Protein AF-A0A437AF83-F1 (afdb_monomer_lite)

pLDDT: mean 81.53, std 14.67, range [35.47, 97.88]

Sequence (357 aa):
MVLFGLLGQYSLSHLSQNVNRTPKPRREDPEIYDPLQENPGLIGINRIWLTWFALQIVGWGSVAFHGSLQWWSQAFDEVPMVWTAILHLSTGLVGRYDPFPLAGSSKNTESISKSMGWVANYLVPSLRRTGRGEAYTPIISTTFLVHAVTCSLLVTLFRGPSQFLVFHILFGSVELAGFFLTYTISQEASDPSHPRGIGYIKDCHSEAVYKSLLQRHQTSVKKLHKRGLWFYITAIAIWSTDLNFCSYISQIPFPYPSFTPHGLEWAYATFNPQGHAWWHLLVSIGFYHLGVLVTYDRMLAGYRTFWEGVERKEPGCLELLGEERVMGRAVGQKGDVPVVEWVYGWVPVVAMWRPHR

Radius of gyration: 23.52 Å; chains: 1; bounding box: 60×54×72 Å

Secondary structure (DSSP, 8-state):
-HHHHHHHHHHHHHTT-BTT--SS-SSPPPPEE-HHHHSTTTTTHHHHHHHHHHHHHHHHHHHHHHHH--HHHHHHHHHHHHHHHHHHHHHHHHHHH-S----S-HHHHHHHHHHS-HHHHHHS------TTS--HHHHHHHHHHHHHHHHHHHHHH--HHHHHHHHHHHHHHHHHHHHHHHHHHHHHHH-SSS-TTGGGGGGGS-HHHHHHHHHHHHHHHHHHHHHHHHHHHHHHHHHHHHHHHHHHHTTSEEEEEEEETTEEEEEEEE----HHHHHHHHHHHHHHHHHHHHHHHHHHHHHHHHHHHHHTT-HHHHHHHHSS--SSPEEP-TT-EEEEEEETTTEEEEEEE----

Organism: Arthrobotrys flagrans (NCBI:txid97331)

InterPro domains:
  IPR008901 Alkaline ceramidase [PF05875] (47-300)
  IPR008901 Alkaline ceramidase [PTHR46187] (140-301)

Structure (mmCIF, N/CA/C/O backbone):
data_AF-A0A437AF83-F1
#
_entry.id   AF-A0A437AF83-F1
#
loop_
_atom_site.group_PDB
_atom_site.id
_atom_site.type_symbol
_atom_site.label_atom_id
_atom_site.label_alt_id
_atom_site.label_comp_id
_atom_site.label_asym_id
_atom_site.label_entity_id
_atom_site.label_seq_id
_atom_site.pdbx_PDB_ins_code
_atom_site.Cartn_x
_atom_site.Cartn_y
_atom_site.Cartn_z
_atom_site.occupancy
_atom_site.B_iso_or_equiv
_atom_site.auth_seq_id
_atom_site.auth_comp_id
_atom_site.auth_asym_id
_atom_site.auth_atom_id
_atom_site.pdbx_PDB_model_num
ATOM 1 N N . MET A 1 1 ? 1.439 -5.449 -12.298 1.00 88.31 1 MET A N 1
ATOM 2 C CA . MET A 1 1 ? 1.088 -4.273 -11.467 1.00 88.31 1 MET A CA 1
ATOM 3 C C . MET A 1 1 ? -0.412 -3.979 -11.469 1.00 88.31 1 MET A C 1
ATOM 5 O O . MET A 1 1 ? -0.995 -4.017 -10.396 1.00 88.31 1 MET A O 1
ATOM 9 N N . VAL A 1 2 ? -1.064 -3.789 -12.632 1.00 92.12 2 VAL A N 1
ATOM 10 C CA . VAL A 1 2 ? -2.521 -3.507 -12.726 1.00 92.12 2 VAL A CA 1
ATOM 11 C C . VAL A 1 2 ? -3.367 -4.483 -11.902 1.00 92.12 2 VAL A C 1
ATOM 13 O O . VAL A 1 2 ? -4.150 -4.057 -11.059 1.00 92.12 2 VAL A O 1
ATOM 16 N N . LEU A 1 3 ? -3.138 -5.792 -12.061 1.00 92.50 3 LEU A N 1
ATOM 17 C CA . LEU A 1 3 ? -3.838 -6.818 -11.283 1.00 92.50 3 LEU A CA 1
ATOM 18 C C . LEU A 1 3 ? -3.650 -6.650 -9.764 1.00 92.50 3 LEU A C 1
ATOM 20 O O . LEU A 1 3 ? -4.605 -6.824 -9.021 1.00 92.50 3 LEU A O 1
ATOM 24 N N . PHE A 1 4 ? -2.458 -6.274 -9.292 1.00 91.25 4 PHE A N 1
ATOM 25 C CA . PHE A 1 4 ? -2.212 -6.029 -7.865 1.00 91.25 4 PHE A CA 1
ATOM 26 C C . PHE A 1 4 ? -2.911 -4.764 -7.362 1.00 91.25 4 PHE A C 1
ATOM 28 O O . PHE A 1 4 ? -3.400 -4.756 -6.236 1.00 91.25 4 PHE A O 1
ATOM 35 N N . GLY A 1 5 ? -3.019 -3.726 -8.196 1.00 89.31 5 GLY A N 1
ATOM 36 C CA . GLY A 1 5 ? -3.834 -2.550 -7.888 1.00 89.31 5 GLY A CA 1
ATOM 37 C C . GLY A 1 5 ? -5.319 -2.901 -7.761 1.00 89.31 5 GLY A C 1
ATOM 38 O O . GLY A 1 5 ? -5.954 -2.539 -6.774 1.00 89.31 5 GLY A O 1
ATOM 39 N N . LEU A 1 6 ? -5.852 -3.700 -8.690 1.00 92.44 6 LEU A N 1
ATOM 40 C CA . LEU A 1 6 ? -7.226 -4.210 -8.615 1.00 92.44 6 LEU A CA 1
ATOM 41 C C . LEU A 1 6 ? -7.441 -5.111 -7.393 1.00 92.44 6 LEU A C 1
ATOM 43 O O . LEU A 1 6 ? -8.443 -4.968 -6.701 1.00 92.44 6 LEU A O 1
ATOM 47 N N . LEU A 1 7 ? -6.491 -5.996 -7.076 1.00 90.81 7 LEU A N 1
ATOM 48 C CA . LEU A 1 7 ? -6.529 -6.824 -5.865 1.00 90.81 7 LEU A CA 1
ATOM 49 C C . LEU A 1 7 ? -6.489 -5.980 -4.586 1.00 90.81 7 LEU A C 1
ATOM 51 O O . LEU A 1 7 ? -7.115 -6.345 -3.593 1.00 90.81 7 LEU A O 1
ATOM 55 N N . GLY A 1 8 ? -5.764 -4.861 -4.592 1.00 87.69 8 GLY A N 1
ATOM 56 C CA . GLY A 1 8 ? -5.736 -3.902 -3.490 1.00 87.69 8 GLY A CA 1
ATOM 57 C C . GLY A 1 8 ? -7.065 -3.167 -3.312 1.00 87.69 8 GLY A C 1
ATOM 58 O O . GLY A 1 8 ? -7.551 -3.019 -2.198 1.00 87.69 8 GLY A O 1
ATOM 59 N N . GLN A 1 9 ? -7.718 -2.777 -4.406 1.00 89.75 9 GLN A N 1
ATOM 60 C CA . GLN A 1 9 ? -9.069 -2.207 -4.351 1.00 89.75 9 GLN A CA 1
ATOM 61 C C . GLN A 1 9 ? -10.111 -3.252 -3.931 1.00 89.75 9 GLN A C 1
ATOM 63 O O . GLN A 1 9 ? -10.988 -2.970 -3.118 1.00 89.75 9 GLN A O 1
ATOM 68 N N . TYR A 1 10 ? -9.986 -4.482 -4.423 1.00 87.81 10 TYR A N 1
ATOM 69 C CA . TYR A 1 10 ? -10.816 -5.605 -4.004 1.00 87.81 10 TYR A CA 1
ATOM 70 C C . TYR A 1 10 ? -10.650 -5.909 -2.510 1.00 87.81 10 TYR A C 1
ATOM 72 O O . TYR A 1 10 ? -11.646 -6.148 -1.828 1.00 87.81 10 TYR A O 1
ATOM 80 N N . SER A 1 11 ? -9.431 -5.843 -1.963 1.00 84.31 11 SER A N 1
ATOM 81 C CA . SER A 1 11 ? -9.207 -6.077 -0.531 1.00 84.31 11 SER A CA 1
ATOM 82 C C . SER A 1 11 ? -9.897 -5.029 0.350 1.00 84.31 11 SER A C 1
ATOM 84 O O . SER A 1 11 ? -10.349 -5.373 1.439 1.00 84.31 11 SER A O 1
ATOM 86 N N . LEU A 1 12 ? -10.088 -3.795 -0.138 1.00 83.25 12 LEU A N 1
ATOM 87 C CA . LEU A 1 12 ? -10.908 -2.790 0.550 1.00 83.25 12 LEU A CA 1
ATOM 88 C C . LEU A 1 12 ? -12.385 -3.194 0.618 1.00 83.25 12 LEU A C 1
ATOM 90 O O . LEU A 1 12 ? -13.021 -2.984 1.644 1.00 83.25 12 LEU A O 1
ATOM 94 N N . SER A 1 13 ? -12.931 -3.832 -0.423 1.00 80.69 13 SER A N 1
ATOM 95 C CA . SER A 1 13 ? -14.307 -4.357 -0.372 1.00 80.69 13 SER A CA 1
ATOM 96 C C . SER A 1 13 ? -14.467 -5.503 0.642 1.00 80.69 13 SER A C 1
ATOM 98 O O . SER A 1 13 ? -15.540 -5.675 1.224 1.00 80.69 13 SER A O 1
ATOM 100 N N . HIS A 1 14 ? -13.384 -6.250 0.907 1.00 81.75 14 HIS A N 1
ATOM 101 C CA . HIS A 1 14 ? -13.344 -7.319 1.913 1.00 81.75 14 HIS A CA 1
ATOM 102 C C . HIS A 1 14 ? -13.365 -6.815 3.357 1.00 81.75 14 HIS A C 1
ATOM 104 O O . HIS A 1 14 ? -13.720 -7.592 4.242 1.00 81.75 14 HIS A O 1
ATOM 110 N N . LEU A 1 15 ? -13.084 -5.530 3.604 1.00 76.88 15 LEU A N 1
ATOM 111 C CA . LEU A 1 15 ? -13.147 -4.945 4.949 1.00 76.88 15 LEU A CA 1
ATOM 112 C C . LEU A 1 15 ? -14.523 -5.131 5.601 1.00 76.88 15 LEU A C 1
ATOM 114 O O . LEU A 1 15 ? -14.616 -5.303 6.811 1.00 76.88 15 LEU A O 1
ATOM 118 N N . SER A 1 16 ? -15.598 -5.143 4.815 1.00 71.25 16 SER A N 1
ATOM 119 C CA . SER A 1 16 ? -16.958 -5.338 5.331 1.00 71.25 16 SER A CA 1
ATOM 120 C C . SER A 1 16 ? -17.253 -6.778 5.773 1.00 71.25 16 SER A C 1
ATOM 122 O O . SER A 1 16 ? -18.135 -7.015 6.609 1.00 71.25 16 SER A O 1
ATOM 124 N N . GLN A 1 17 ? -16.502 -7.754 5.256 1.00 79.69 17 GLN A N 1
ATOM 125 C CA . GLN A 1 17 ? -16.801 -9.167 5.440 1.00 79.69 17 GLN A CA 1
ATOM 126 C C . GLN A 1 17 ? -16.428 -9.645 6.843 1.00 79.69 17 GLN A C 1
ATOM 128 O O . GLN A 1 17 ? -15.321 -9.412 7.332 1.00 79.69 17 GLN A O 1
ATOM 133 N N . ASN A 1 18 ? -17.363 -10.359 7.479 1.00 79.88 18 ASN A N 1
ATOM 134 C CA . ASN A 1 18 ? -17.098 -11.055 8.730 1.00 79.88 18 ASN A CA 1
ATOM 135 C C . ASN A 1 18 ? -16.404 -12.394 8.453 1.00 79.88 18 ASN A C 1
ATOM 137 O O . ASN A 1 18 ? -16.970 -13.260 7.788 1.00 79.88 18 ASN A O 1
ATOM 141 N N . VAL A 1 19 ? -15.220 -12.587 9.027 1.00 82.94 19 VAL A N 1
ATOM 142 C CA . VAL A 1 19 ? -14.444 -13.833 8.944 1.00 82.94 19 VAL A CA 1
ATOM 143 C C . VAL A 1 19 ? -15.200 -15.035 9.499 1.00 82.94 19 VAL A C 1
ATOM 145 O O . VAL A 1 19 ? -15.085 -16.137 8.972 1.00 82.94 19 VAL A O 1
ATOM 148 N N . ASN A 1 20 ? -15.996 -14.833 10.548 1.00 81.69 20 ASN A N 1
ATOM 149 C CA . ASN A 1 20 ? -16.759 -15.915 11.164 1.00 81.69 20 ASN A CA 1
ATOM 150 C C . ASN A 1 20 ? -18.121 -16.127 10.484 1.00 81.69 20 ASN A C 1
ATOM 152 O O . ASN A 1 20 ? -18.973 -16.822 11.027 1.00 81.69 20 ASN A O 1
ATOM 156 N N . ARG A 1 21 ? -18.387 -15.525 9.317 1.00 70.94 21 ARG A N 1
ATOM 157 C CA . ARG A 1 21 ? -19.667 -15.715 8.625 1.00 70.94 21 ARG A CA 1
ATOM 158 C C . ARG A 1 21 ? -19.830 -17.179 8.215 1.00 70.94 21 ARG A C 1
ATOM 160 O O . ARG A 1 21 ? -18.956 -17.759 7.573 1.00 70.94 21 ARG A O 1
ATOM 167 N N . THR A 1 22 ? -20.970 -17.782 8.552 1.00 61.34 22 THR A N 1
ATOM 168 C CA . THR A 1 22 ? -21.276 -19.139 8.078 1.00 61.34 22 THR A CA 1
ATOM 169 C C . THR A 1 22 ? -21.718 -19.095 6.605 1.00 61.34 22 THR A C 1
ATOM 171 O O . THR A 1 22 ? -22.495 -18.215 6.239 1.00 61.34 22 THR A O 1
ATOM 174 N N . PRO A 1 23 ? -21.280 -20.032 5.736 1.00 59.88 23 PRO A N 1
ATOM 175 C CA . PRO A 1 23 ? -21.637 -20.026 4.307 1.00 59.88 23 PRO A CA 1
ATOM 176 C C . PRO A 1 23 ? -23.139 -20.197 4.024 1.00 59.88 23 PRO A C 1
ATOM 178 O O . PRO A 1 23 ? -23.618 -19.831 2.955 1.00 59.88 23 PRO A O 1
ATOM 181 N N . LYS A 1 24 ? -23.878 -20.787 4.972 1.00 59.16 24 LYS A N 1
ATOM 182 C CA . LYS A 1 24 ? -25.337 -20.953 4.952 1.00 59.16 24 LYS A CA 1
ATOM 183 C C . LYS A 1 24 ? -25.876 -20.670 6.352 1.00 59.16 24 LYS A C 1
ATOM 185 O O . LYS A 1 24 ? -26.082 -21.615 7.121 1.00 59.16 24 LYS A O 1
ATOM 190 N N . PRO A 1 25 ? -26.037 -19.398 6.730 1.00 58.38 25 PRO A N 1
ATOM 191 C CA . PRO A 1 25 ? -26.524 -19.087 8.056 1.00 58.38 25 PRO A CA 1
ATOM 192 C C . PRO A 1 25 ? -28.003 -19.504 8.142 1.00 58.38 25 PRO A C 1
ATOM 194 O O . PRO A 1 25 ? -28.760 -19.366 7.182 1.00 58.38 25 PRO A O 1
ATOM 197 N N . ARG A 1 26 ? -28.431 -20.066 9.283 1.00 59.94 26 ARG A N 1
ATOM 198 C CA . ARG A 1 26 ? -29.844 -20.455 9.509 1.00 59.94 26 ARG A CA 1
ATOM 199 C C . ARG A 1 26 ? -30.799 -19.249 9.495 1.00 59.94 26 ARG A C 1
ATOM 201 O O . ARG A 1 26 ? -32.003 -19.436 9.362 1.00 59.94 26 ARG A O 1
ATOM 208 N N . ARG A 1 27 ? -30.261 -18.038 9.650 1.00 62.62 27 ARG A N 1
ATOM 209 C CA . ARG A 1 27 ? -30.934 -16.736 9.608 1.00 62.62 27 ARG A CA 1
ATOM 210 C C . ARG A 1 27 ? -29.946 -15.740 9.002 1.00 62.62 27 ARG A C 1
ATOM 212 O O . ARG A 1 27 ? -28.762 -15.879 9.277 1.00 62.62 27 ARG A O 1
ATOM 219 N N . GLU A 1 28 ? -30.383 -14.785 8.184 1.00 62.53 28 GLU A N 1
ATOM 220 C CA . GLU A 1 28 ? -29.470 -13.745 7.685 1.00 62.53 28 GLU A CA 1
ATOM 221 C C . GLU A 1 28 ? -28.790 -13.041 8.867 1.00 62.53 28 GLU A C 1
ATOM 223 O O . GLU A 1 28 ? -29.467 -12.640 9.819 1.00 62.53 28 GLU A O 1
ATOM 228 N N . ASP A 1 29 ? -27.455 -12.954 8.831 1.00 62.00 29 ASP A N 1
ATOM 229 C CA . ASP A 1 29 ? -26.711 -12.176 9.819 1.00 62.00 29 ASP A CA 1
ATOM 230 C C . ASP A 1 29 ? -27.235 -10.735 9.758 1.00 62.00 29 ASP A C 1
ATOM 232 O O . ASP A 1 29 ? -27.335 -10.186 8.654 1.00 62.00 29 ASP A O 1
ATOM 236 N N . PRO A 1 30 ? -27.590 -10.121 10.900 1.00 66.56 30 PRO A N 1
ATOM 237 C CA . PRO A 1 30 ? -28.081 -8.754 10.899 1.00 66.56 30 PRO A CA 1
ATOM 238 C C . PRO A 1 30 ? -27.025 -7.856 10.263 1.00 66.56 30 PRO A C 1
ATOM 240 O O . PRO A 1 30 ? -25.841 -7.959 10.591 1.00 66.56 30 PRO A O 1
ATOM 243 N N . GLU A 1 31 ? -27.449 -6.984 9.353 1.00 76.00 31 GLU A N 1
ATOM 244 C CA . GLU A 1 31 ? -26.550 -6.009 8.752 1.00 76.00 31 GLU A CA 1
ATOM 245 C C . GLU A 1 31 ? -25.939 -5.152 9.870 1.00 76.00 31 GLU A C 1
ATOM 247 O O . GLU A 1 31 ? -26.655 -4.657 10.748 1.00 76.00 31 GLU A O 1
ATOM 252 N N . ILE A 1 32 ? -24.608 -5.053 9.894 1.00 80.25 32 ILE A N 1
ATOM 253 C CA . ILE A 1 32 ? -23.883 -4.364 10.962 1.00 80.25 32 ILE A CA 1
ATOM 254 C C . ILE A 1 32 ? -23.532 -2.963 10.485 1.00 80.25 32 ILE A C 1
ATOM 256 O O . ILE A 1 32 ? -22.811 -2.814 9.502 1.00 80.25 32 ILE A O 1
ATOM 260 N N . TYR A 1 33 ? -24.002 -1.953 11.213 1.00 83.81 33 TYR A N 1
ATOM 261 C CA . TYR A 1 33 ? -23.543 -0.583 11.033 1.00 83.81 33 TYR A CA 1
ATOM 262 C C . TYR A 1 33 ? -22.156 -0.439 11.660 1.00 83.81 33 TYR A C 1
ATOM 264 O O . TYR A 1 33 ? -22.002 -0.550 12.880 1.00 83.81 33 TYR A O 1
ATOM 272 N N . ASP A 1 34 ? -21.149 -0.209 10.823 1.00 84.88 34 ASP A N 1
ATOM 273 C CA . ASP A 1 34 ? -19.777 0.046 11.244 1.00 84.88 34 ASP A CA 1
ATOM 274 C C . ASP A 1 34 ? -19.433 1.523 10.984 1.00 84.88 34 ASP A C 1
ATOM 276 O O . ASP A 1 34 ? -19.200 1.895 9.829 1.00 84.88 34 ASP A O 1
ATOM 280 N N . PRO A 1 35 ? -19.383 2.374 12.032 1.00 78.94 35 PRO A N 1
ATOM 281 C CA . PRO A 1 35 ? -19.214 3.819 11.873 1.00 78.94 35 PRO A CA 1
ATOM 282 C C . PRO A 1 35 ? -17.980 4.212 11.055 1.00 78.94 35 PRO A C 1
ATOM 284 O O . PRO A 1 35 ? -17.988 5.242 10.383 1.00 78.94 35 PRO A O 1
ATOM 287 N N . LEU A 1 36 ? -16.914 3.405 11.101 1.00 80.38 36 LEU A N 1
ATOM 288 C CA . LEU A 1 36 ? -15.663 3.693 10.400 1.00 80.38 36 LEU A CA 1
ATOM 289 C C . LEU A 1 36 ? -15.708 3.299 8.928 1.00 80.38 36 LEU A C 1
ATOM 291 O O . LEU A 1 36 ? -15.065 3.951 8.106 1.00 80.38 36 LEU A O 1
ATOM 295 N N . GLN A 1 37 ? -16.460 2.252 8.591 1.00 80.75 37 GLN A N 1
ATOM 296 C CA . GLN A 1 37 ? -16.641 1.827 7.203 1.00 80.75 37 GLN A CA 1
ATOM 297 C C . GLN A 1 37 ? -17.625 2.732 6.462 1.00 80.75 37 GLN A C 1
ATOM 299 O O . GLN A 1 37 ? -17.416 3.011 5.285 1.00 80.75 37 GLN A O 1
ATOM 304 N N . GLU A 1 38 ? -18.637 3.237 7.167 1.00 79.81 38 GLU A N 1
ATOM 305 C CA . GLU A 1 38 ? -19.624 4.192 6.642 1.00 79.81 38 GLU A CA 1
ATOM 306 C C . GLU A 1 38 ? -19.027 5.600 6.485 1.00 79.81 38 GLU A C 1
ATOM 308 O O . GLU A 1 38 ? -19.461 6.391 5.651 1.00 79.81 38 GLU A O 1
ATOM 313 N N . ASN A 1 39 ? -17.946 5.889 7.221 1.00 76.00 39 ASN A N 1
ATOM 314 C CA . ASN A 1 39 ? -17.188 7.135 7.129 1.00 76.00 39 ASN A CA 1
ATOM 315 C C . ASN A 1 39 ? -15.731 6.878 6.692 1.00 76.00 39 ASN A C 1
ATOM 317 O O . ASN A 1 39 ? -14.786 7.172 7.439 1.00 76.00 39 ASN A O 1
ATOM 321 N N . PRO A 1 40 ? -15.504 6.390 5.453 1.00 72.50 40 PRO A N 1
ATOM 322 C CA . PRO A 1 40 ? -14.192 5.933 4.979 1.00 72.50 40 PRO A CA 1
ATOM 323 C C . PRO A 1 40 ? -13.111 7.029 4.995 1.00 72.50 40 PRO A C 1
ATOM 325 O O . PRO A 1 40 ? -11.910 6.741 5.065 1.00 72.50 40 PRO A O 1
ATOM 328 N N . GLY A 1 41 ? -13.519 8.302 4.977 1.00 70.25 41 GLY A N 1
ATOM 329 C CA . GLY A 1 41 ? -12.622 9.449 5.115 1.00 70.25 41 GLY A CA 1
ATOM 330 C C . GLY A 1 41 ? -11.876 9.499 6.456 1.00 70.25 41 GLY A C 1
ATOM 331 O O . GLY A 1 41 ? -10.708 9.887 6.473 1.00 70.25 41 GLY A O 1
ATOM 332 N N . LEU A 1 42 ? -12.490 9.044 7.558 1.00 71.44 42 LEU A N 1
ATOM 333 C CA . LEU A 1 42 ? -11.907 9.110 8.911 1.00 71.44 42 LEU A CA 1
ATOM 334 C C . LEU A 1 42 ? -10.686 8.199 9.056 1.00 71.44 42 LEU A C 1
ATOM 336 O O . LEU A 1 42 ? -9.645 8.576 9.599 1.00 71.44 42 LEU A O 1
ATOM 340 N N . ILE A 1 43 ? -10.780 7.003 8.488 1.00 73.56 43 ILE A N 1
ATOM 341 C CA . ILE A 1 43 ? -9.696 6.020 8.473 1.00 73.56 43 ILE A CA 1
ATOM 342 C C . ILE A 1 43 ? -8.771 6.183 7.262 1.00 73.56 43 ILE A C 1
ATOM 344 O O . ILE A 1 43 ? -7.766 5.485 7.163 1.00 73.56 43 ILE A O 1
ATOM 348 N N . GLY A 1 44 ? -9.020 7.169 6.395 1.00 75.62 44 GLY A N 1
ATOM 349 C CA . GLY A 1 44 ? -8.152 7.484 5.262 1.00 75.62 44 GLY A CA 1
ATOM 350 C C . GLY A 1 44 ? -8.229 6.468 4.121 1.00 75.62 44 GLY A C 1
ATOM 351 O O . GLY A 1 44 ? -7.275 6.369 3.349 1.00 75.62 44 GLY A O 1
ATOM 352 N N . ILE A 1 45 ? -9.350 5.745 3.983 1.00 79.06 45 ILE A N 1
ATOM 353 C CA . ILE A 1 45 ? -9.573 4.771 2.899 1.00 79.06 45 ILE A CA 1
ATOM 354 C C . ILE A 1 45 ? -9.366 5.411 1.525 1.00 79.06 45 ILE A C 1
ATOM 356 O O . ILE A 1 45 ? -8.817 4.766 0.640 1.00 79.06 45 ILE A O 1
ATOM 360 N N . ASN A 1 46 ? -9.707 6.691 1.356 1.00 80.81 46 ASN A N 1
ATOM 361 C CA . ASN A 1 46 ? -9.501 7.412 0.096 1.00 80.81 46 ASN A CA 1
ATOM 362 C C . ASN A 1 46 ? -8.030 7.417 -0.348 1.00 80.81 46 ASN A C 1
ATOM 364 O O . ASN A 1 46 ? -7.746 7.223 -1.528 1.00 80.81 46 ASN A O 1
ATOM 368 N N . ARG A 1 47 ? -7.085 7.590 0.589 1.00 82.19 47 ARG A N 1
ATOM 369 C CA . ARG A 1 47 ? -5.648 7.547 0.274 1.00 82.19 47 ARG A CA 1
ATOM 370 C C . ARG A 1 47 ? -5.203 6.134 -0.074 1.00 82.19 47 ARG A C 1
ATOM 372 O O . ARG A 1 47 ? -4.482 5.962 -1.046 1.00 82.19 47 ARG A O 1
ATOM 379 N N . ILE A 1 48 ? -5.694 5.133 0.661 1.00 86.75 48 ILE A N 1
ATOM 380 C CA . ILE A 1 48 ? -5.409 3.718 0.387 1.00 86.75 48 ILE A CA 1
ATOM 381 C C . ILE A 1 48 ? -5.913 3.339 -1.010 1.00 86.75 48 ILE A C 1
ATOM 383 O O . ILE A 1 48 ? -5.182 2.751 -1.803 1.00 86.75 48 ILE A O 1
ATOM 387 N N . TRP A 1 49 ? -7.142 3.729 -1.346 1.00 88.56 49 TRP A N 1
ATOM 388 C CA . TRP A 1 49 ? -7.720 3.514 -2.667 1.00 88.56 49 TRP A CA 1
ATOM 389 C C . TRP A 1 49 ? -6.899 4.205 -3.760 1.00 88.56 49 TRP A C 1
ATOM 391 O O . TRP A 1 49 ? -6.599 3.585 -4.782 1.00 88.56 49 TRP A O 1
ATOM 401 N N . LEU A 1 50 ? -6.478 5.453 -3.526 1.00 87.00 50 LEU A N 1
ATOM 402 C CA . LEU A 1 50 ? -5.650 6.209 -4.464 1.00 87.00 50 LEU A CA 1
ATOM 403 C C . LEU A 1 50 ? -4.268 5.573 -4.654 1.00 87.00 50 LEU A C 1
ATOM 405 O O . LEU A 1 50 ? -3.786 5.533 -5.780 1.00 87.00 50 LEU A O 1
ATOM 409 N N . THR A 1 51 ? -3.654 5.018 -3.604 1.00 89.56 51 THR A N 1
ATOM 410 C CA . THR A 1 51 ? -2.412 4.235 -3.709 1.00 89.56 51 THR A CA 1
ATOM 411 C C . THR A 1 51 ? -2.584 3.056 -4.667 1.00 89.56 51 THR A C 1
ATOM 413 O O . THR A 1 51 ? -1.760 2.853 -5.558 1.00 89.56 51 THR A O 1
ATOM 416 N N . TRP A 1 52 ? -3.671 2.292 -4.531 1.00 91.75 52 TRP A N 1
ATOM 417 C CA . TRP A 1 52 ? -3.936 1.148 -5.407 1.00 91.75 52 TRP A CA 1
ATOM 418 C C . TRP A 1 52 ? -4.301 1.550 -6.834 1.00 91.75 52 TRP A C 1
ATOM 420 O O . TRP A 1 52 ? -3.960 0.839 -7.778 1.00 91.75 52 TRP A O 1
ATOM 430 N N . PHE A 1 53 ? -4.977 2.685 -7.006 1.00 90.81 53 PHE A N 1
ATOM 431 C CA . PHE A 1 53 ? -5.247 3.256 -8.320 1.00 90.81 53 PHE A CA 1
ATOM 432 C C . PHE A 1 53 ? -3.957 3.730 -9.001 1.00 90.81 53 PHE A C 1
ATOM 434 O O . PHE A 1 53 ? -3.706 3.378 -10.151 1.00 90.81 53 PHE A O 1
ATOM 441 N N . ALA A 1 54 ? -3.090 4.441 -8.280 1.00 90.00 54 ALA A N 1
ATOM 442 C CA . ALA A 1 54 ? -1.804 4.904 -8.791 1.00 90.00 54 ALA A CA 1
ATOM 443 C C . ALA A 1 54 ? -0.909 3.732 -9.237 1.00 90.00 54 ALA A C 1
ATOM 445 O O . ALA A 1 54 ? -0.319 3.799 -10.313 1.00 90.00 54 ALA A O 1
ATOM 446 N N . LEU A 1 55 ? -0.917 2.603 -8.514 1.00 92.12 55 LEU A N 1
ATOM 447 C CA . LEU A 1 55 ? -0.215 1.379 -8.929 1.00 92.12 55 LEU A CA 1
ATOM 448 C C . LEU A 1 55 ? -0.709 0.818 -10.279 1.00 92.12 55 LEU A C 1
ATOM 450 O O . LEU A 1 55 ? 0.056 0.192 -11.016 1.00 92.12 55 LEU A O 1
ATOM 454 N N . GLN A 1 56 ? -1.982 1.025 -10.627 1.00 93.31 56 GLN A N 1
ATOM 455 C CA . GLN A 1 56 ? -2.504 0.642 -11.944 1.00 93.31 56 GLN A CA 1
ATOM 456 C C . GLN A 1 56 ? -1.967 1.562 -13.036 1.00 93.31 56 GLN A C 1
ATOM 458 O O . GLN A 1 56 ? -1.618 1.069 -14.106 1.00 93.31 56 GLN A O 1
ATOM 463 N N . ILE A 1 57 ? -1.854 2.864 -12.755 1.00 92.56 57 ILE A N 1
ATOM 464 C CA . ILE A 1 57 ? -1.243 3.831 -13.675 1.00 92.56 57 ILE A CA 1
ATOM 465 C C . ILE A 1 57 ? 0.207 3.432 -13.956 1.00 92.56 57 ILE A C 1
ATOM 467 O O . ILE A 1 57 ? 0.566 3.338 -15.124 1.00 92.56 57 ILE A O 1
ATOM 471 N N . VAL A 1 58 ? 0.987 3.084 -12.922 1.00 92.56 58 VAL A N 1
ATOM 472 C CA . VAL A 1 58 ? 2.348 2.537 -13.094 1.00 92.56 58 VAL A CA 1
ATOM 473 C C . VAL A 1 58 ? 2.329 1.325 -14.025 1.00 92.56 58 VAL A C 1
ATOM 475 O O . VAL A 1 58 ? 3.085 1.254 -14.982 1.00 92.56 58 VAL A O 1
ATOM 478 N N . GLY A 1 59 ? 1.407 0.385 -13.800 1.00 91.19 59 GLY A N 1
ATOM 479 C CA . GLY A 1 59 ? 1.286 -0.804 -14.641 1.00 91.19 59 GLY A CA 1
ATOM 480 C C . GLY A 1 59 ? 1.038 -0.502 -16.118 1.00 91.19 59 GLY A C 1
ATOM 481 O O . GLY A 1 59 ? 1.637 -1.149 -16.974 1.00 91.19 59 GLY A O 1
ATOM 482 N N . TRP A 1 60 ? 0.177 0.469 -16.424 1.00 92.88 60 TRP A N 1
ATOM 483 C CA . TRP A 1 60 ? -0.058 0.906 -17.801 1.00 92.88 60 TRP A CA 1
ATOM 484 C C . TRP A 1 60 ? 1.124 1.695 -18.375 1.00 92.88 60 TRP A C 1
ATOM 486 O O . TRP A 1 60 ? 1.444 1.523 -19.550 1.00 92.88 60 TRP A O 1
ATOM 496 N N . GLY A 1 61 ? 1.804 2.491 -17.546 1.00 90.69 61 GLY A N 1
ATOM 497 C CA . GLY A 1 61 ? 3.078 3.139 -17.855 1.00 90.69 61 GLY A CA 1
ATOM 498 C C . GLY A 1 61 ? 4.147 2.154 -18.288 1.00 90.69 61 GLY A C 1
ATOM 499 O O . GLY A 1 61 ? 4.668 2.265 -19.393 1.00 90.69 61 GLY A O 1
ATOM 500 N N . SER A 1 62 ? 4.383 1.130 -17.474 1.00 90.31 62 SER A N 1
ATOM 501 C CA . SER A 1 62 ? 5.321 0.047 -17.756 1.00 90.31 62 SER A CA 1
ATOM 502 C C . SER A 1 62 ? 4.996 -0.669 -19.076 1.00 90.31 62 SER A C 1
ATOM 504 O O . SER A 1 62 ? 5.881 -0.871 -19.907 1.00 90.31 62 SER A O 1
ATOM 506 N N . VAL A 1 63 ? 3.718 -0.979 -19.345 1.00 90.06 63 VAL A N 1
ATOM 507 C CA . VAL A 1 63 ? 3.298 -1.572 -20.633 1.00 90.06 63 VAL A CA 1
ATOM 508 C C . VAL A 1 63 ? 3.607 -0.639 -21.805 1.00 90.06 63 VAL A C 1
ATOM 510 O O . VAL A 1 63 ? 4.172 -1.081 -22.805 1.00 90.06 63 VAL A O 1
ATOM 513 N N . ALA A 1 64 ? 3.262 0.646 -21.693 1.00 88.88 64 ALA A N 1
ATOM 514 C CA . ALA A 1 64 ? 3.538 1.627 -22.739 1.00 88.88 64 ALA A CA 1
ATOM 515 C C . ALA A 1 64 ? 5.046 1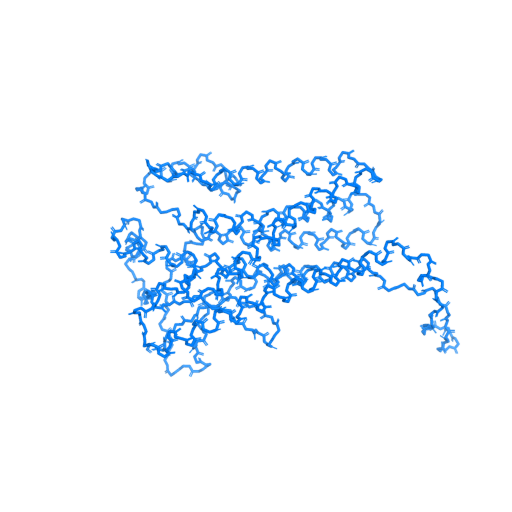.798 -22.973 1.00 88.88 64 ALA A C 1
ATOM 517 O O . ALA A 1 64 ? 5.486 1.901 -24.121 1.00 88.88 64 ALA A O 1
ATOM 518 N N . PHE A 1 65 ? 5.840 1.789 -21.901 1.00 87.56 65 PHE A N 1
ATOM 519 C CA . PHE A 1 65 ? 7.289 1.909 -21.967 1.00 87.56 65 PHE A CA 1
ATOM 520 C C . PHE A 1 65 ? 7.928 0.706 -22.645 1.00 87.56 65 PHE A C 1
ATOM 522 O O . PHE A 1 65 ? 8.639 0.876 -23.630 1.00 87.56 65 PHE A O 1
ATOM 529 N N . HIS A 1 66 ? 7.617 -0.513 -22.213 1.00 84.38 66 HIS A N 1
ATOM 530 C CA . HIS A 1 66 ? 8.157 -1.714 -22.850 1.00 84.38 66 HIS A CA 1
ATOM 531 C C . HIS A 1 66 ? 7.642 -1.929 -24.276 1.00 84.38 66 HIS A C 1
ATOM 533 O O . HIS A 1 66 ? 8.346 -2.515 -25.095 1.00 84.38 66 HIS A O 1
ATOM 539 N N . GLY A 1 67 ? 6.441 -1.438 -24.593 1.00 85.50 67 GLY A N 1
ATOM 540 C CA . GLY A 1 67 ? 5.871 -1.523 -25.936 1.00 85.50 67 GLY A CA 1
ATOM 541 C C . GLY A 1 67 ? 6.430 -0.504 -26.933 1.00 85.50 67 GLY A C 1
ATOM 542 O O . GLY A 1 67 ? 6.353 -0.745 -28.135 1.00 85.50 67 GLY A O 1
ATOM 543 N N . SER A 1 68 ? 6.973 0.628 -26.469 1.00 87.19 68 SER A N 1
ATOM 544 C CA . SER A 1 68 ? 7.378 1.738 -27.352 1.00 87.19 68 SER A CA 1
ATOM 545 C C . SER A 1 68 ? 8.833 2.188 -27.198 1.00 87.19 68 SER A C 1
ATOM 547 O O . SER A 1 68 ? 9.394 2.741 -28.143 1.00 87.19 68 SER A O 1
ATOM 549 N N . LEU A 1 69 ? 9.440 1.970 -26.027 1.00 83.75 69 LEU A N 1
ATOM 550 C CA . LEU A 1 69 ? 10.748 2.490 -25.611 1.00 83.75 69 LEU A CA 1
ATOM 551 C C . LEU A 1 69 ? 10.856 4.020 -25.727 1.00 83.75 69 LEU A C 1
ATOM 553 O O . LEU A 1 69 ? 11.936 4.573 -25.935 1.00 83.75 69 LEU A O 1
ATOM 557 N N . GLN A 1 70 ? 9.726 4.723 -25.605 1.00 85.38 70 GLN A N 1
ATOM 558 C CA . GLN A 1 70 ? 9.675 6.173 -25.741 1.00 85.38 70 GLN A CA 1
ATOM 559 C C . GLN A 1 70 ? 9.819 6.861 -24.384 1.00 85.38 70 GLN A C 1
ATOM 561 O O . GLN A 1 70 ? 9.255 6.439 -23.375 1.00 85.38 70 GLN A O 1
ATOM 566 N N . TRP A 1 71 ? 10.523 7.991 -24.368 1.00 81.19 71 TRP A N 1
ATOM 567 C CA . TRP A 1 71 ? 10.771 8.753 -23.141 1.00 81.19 71 TRP A CA 1
ATOM 568 C C . TRP A 1 71 ? 9.484 9.137 -22.389 1.00 81.19 71 TRP A C 1
ATOM 570 O O . TRP A 1 71 ? 9.419 9.014 -21.170 1.00 81.19 71 TRP A O 1
ATOM 580 N N . TRP A 1 72 ? 8.430 9.560 -23.093 1.00 83.62 72 TRP A N 1
ATOM 581 C CA . TRP A 1 72 ? 7.177 9.960 -22.439 1.00 83.62 72 TRP A CA 1
ATOM 582 C C . TRP A 1 72 ? 6.473 8.770 -21.774 1.00 83.62 72 TRP A C 1
ATOM 584 O O . TRP A 1 72 ? 5.854 8.932 -20.727 1.00 83.62 72 TRP A O 1
ATOM 594 N N . SER A 1 73 ? 6.604 7.569 -22.344 1.00 84.19 73 SER A N 1
ATOM 595 C CA . SER A 1 73 ? 6.078 6.345 -21.740 1.00 84.19 73 SER A CA 1
ATOM 596 C C . SER A 1 73 ? 6.908 5.883 -20.540 1.00 84.19 73 SER A C 1
ATOM 598 O O . SER A 1 73 ? 6.330 5.407 -19.571 1.00 84.19 73 SER A O 1
ATOM 600 N N . GLN A 1 74 ? 8.225 6.129 -20.541 1.00 84.38 74 GLN A N 1
ATOM 601 C CA . GLN A 1 74 ? 9.083 5.938 -19.365 1.00 84.38 74 GLN A CA 1
ATOM 602 C C . GLN A 1 74 ? 8.662 6.864 -18.219 1.00 84.38 74 GLN A C 1
ATOM 604 O O . GLN A 1 74 ? 8.510 6.422 -17.086 1.00 84.38 74 GLN A O 1
ATOM 609 N N . ALA A 1 75 ? 8.396 8.140 -18.514 1.00 84.44 75 ALA A N 1
ATOM 610 C CA . ALA A 1 75 ? 7.883 9.078 -17.517 1.00 84.44 75 ALA A CA 1
ATOM 611 C C . ALA A 1 75 ? 6.510 8.642 -16.965 1.00 84.44 75 ALA A C 1
ATOM 613 O O . ALA A 1 75 ? 6.218 8.881 -15.794 1.00 84.44 75 ALA A O 1
ATOM 614 N N . PHE A 1 76 ? 5.684 7.975 -17.780 1.00 85.94 76 PHE A N 1
ATOM 615 C CA . PHE A 1 76 ? 4.399 7.409 -17.357 1.00 85.94 76 PHE A CA 1
ATOM 616 C C . PHE A 1 76 ? 4.543 6.152 -16.476 1.00 85.94 76 PHE A C 1
ATOM 618 O O . PHE A 1 76 ? 3.593 5.797 -15.787 1.00 85.94 76 PHE A O 1
ATOM 625 N N . ASP A 1 77 ? 5.713 5.510 -16.449 1.00 86.25 77 ASP A N 1
ATOM 626 C CA . ASP A 1 77 ? 6.073 4.448 -15.496 1.00 86.25 77 ASP A CA 1
ATOM 627 C C . ASP A 1 77 ? 6.672 5.058 -14.209 1.00 86.25 77 ASP A C 1
ATOM 629 O O . ASP A 1 77 ? 6.115 4.939 -13.116 1.00 86.25 77 ASP A O 1
ATOM 633 N N . GLU A 1 78 ? 7.745 5.842 -14.355 1.00 88.38 78 GLU A N 1
ATOM 634 C CA . GLU A 1 78 ? 8.549 6.387 -13.252 1.00 88.38 78 GLU A CA 1
ATOM 635 C C . GLU A 1 78 ? 7.794 7.403 -12.378 1.00 88.38 78 GLU A C 1
ATOM 637 O O . GLU A 1 78 ? 7.839 7.331 -11.147 1.00 88.38 78 GLU A O 1
ATOM 642 N N . VAL A 1 79 ? 7.083 8.369 -12.973 1.00 87.50 79 VAL A N 1
ATOM 643 C CA . VAL A 1 79 ? 6.419 9.422 -12.185 1.00 87.50 79 VAL A CA 1
ATOM 644 C C . VAL A 1 79 ? 5.312 8.826 -11.307 1.00 87.50 79 VAL A C 1
ATOM 646 O O . VAL A 1 79 ? 5.333 9.063 -10.094 1.00 87.50 79 VAL A O 1
ATOM 649 N N . PRO A 1 80 ? 4.381 8.003 -11.829 1.00 89.19 80 PRO A N 1
ATOM 650 C CA . PRO A 1 80 ? 3.371 7.362 -10.993 1.00 89.19 80 PRO A CA 1
ATOM 651 C C . PRO A 1 80 ? 3.948 6.450 -9.901 1.00 89.19 80 PRO A C 1
ATOM 653 O O . PRO A 1 80 ? 3.313 6.324 -8.851 1.00 89.19 80 PRO A O 1
ATOM 656 N N . MET A 1 81 ? 5.144 5.866 -10.074 1.00 90.81 81 MET A N 1
ATOM 657 C CA . MET A 1 81 ? 5.802 5.088 -9.010 1.00 90.81 81 MET A CA 1
ATOM 658 C C . MET A 1 81 ? 6.106 5.957 -7.792 1.00 90.81 81 MET A C 1
ATOM 660 O O . MET A 1 81 ? 5.790 5.569 -6.665 1.00 90.81 81 MET A O 1
ATOM 664 N N . VAL A 1 82 ? 6.650 7.158 -8.013 1.00 88.50 82 VAL A N 1
ATOM 665 C CA . VAL A 1 82 ? 6.947 8.111 -6.935 1.00 88.50 82 VAL A CA 1
ATOM 666 C C . VAL A 1 82 ? 5.674 8.495 -6.186 1.00 88.50 82 VAL A C 1
ATOM 668 O O . VAL A 1 82 ? 5.627 8.412 -4.959 1.00 88.50 82 VAL A O 1
ATOM 671 N N . TRP A 1 83 ? 4.611 8.850 -6.912 1.00 88.25 83 TRP A N 1
ATOM 672 C CA . TRP A 1 83 ? 3.319 9.179 -6.301 1.00 88.25 83 TRP A CA 1
ATOM 673 C C . TRP A 1 83 ? 2.744 8.006 -5.506 1.00 88.25 83 TRP A C 1
ATOM 675 O O . TRP A 1 83 ? 2.271 8.193 -4.386 1.00 88.25 83 TRP A O 1
ATOM 685 N N . THR A 1 84 ? 2.829 6.791 -6.046 1.00 91.12 84 THR A N 1
ATOM 686 C CA . THR A 1 84 ? 2.347 5.571 -5.388 1.00 91.12 84 THR A CA 1
ATOM 687 C C . THR A 1 84 ? 3.078 5.324 -4.065 1.00 91.12 84 THR A C 1
ATOM 689 O O . THR A 1 84 ? 2.431 5.113 -3.035 1.00 91.12 84 THR A O 1
ATOM 692 N N . ALA A 1 85 ? 4.412 5.415 -4.062 1.00 90.19 85 ALA A N 1
ATOM 693 C CA . ALA A 1 85 ? 5.233 5.222 -2.866 1.00 90.19 85 ALA A CA 1
ATOM 694 C C . ALA A 1 85 ? 4.976 6.307 -1.806 1.00 90.19 85 ALA A C 1
ATOM 696 O O . ALA A 1 85 ? 4.828 6.003 -0.621 1.00 90.19 85 ALA A O 1
ATOM 697 N N . ILE A 1 86 ? 4.834 7.564 -2.230 1.00 88.75 86 ILE A N 1
ATOM 698 C CA . ILE A 1 86 ? 4.533 8.694 -1.345 1.00 88.75 86 ILE A CA 1
ATOM 699 C C . ILE A 1 86 ? 3.142 8.562 -0.709 1.00 88.75 86 ILE A C 1
ATOM 701 O O . ILE A 1 86 ? 2.984 8.757 0.499 1.00 88.75 86 ILE A O 1
ATOM 705 N N . LEU A 1 87 ? 2.118 8.214 -1.493 1.00 86.81 87 LEU A N 1
ATOM 706 C CA . LEU A 1 87 ? 0.761 7.992 -0.981 1.00 86.81 87 LEU A CA 1
ATOM 707 C C . LEU A 1 87 ? 0.727 6.850 0.039 1.00 86.81 87 LEU A C 1
ATOM 709 O O . LEU A 1 87 ? 0.068 6.951 1.075 1.00 86.81 87 LEU A O 1
ATOM 713 N N . HIS A 1 88 ? 1.477 5.782 -0.222 1.00 87.75 88 HIS A N 1
ATOM 714 C CA . HIS A 1 88 ? 1.602 4.665 0.704 1.00 87.75 88 HIS A CA 1
ATOM 715 C C . HIS A 1 88 ? 2.279 5.077 2.024 1.00 87.75 88 HIS A C 1
ATOM 717 O O . HIS A 1 88 ? 1.733 4.844 3.106 1.00 87.75 88 HIS A O 1
ATOM 723 N N . LEU A 1 89 ? 3.426 5.758 1.941 1.00 88.75 89 LEU A N 1
ATOM 724 C CA . LEU A 1 89 ? 4.190 6.226 3.099 1.00 88.75 89 LEU A CA 1
ATOM 725 C C . LEU A 1 89 ? 3.399 7.236 3.945 1.00 88.75 89 LEU A C 1
ATOM 727 O O . LEU A 1 89 ? 3.300 7.094 5.164 1.00 88.75 89 LEU A O 1
ATOM 731 N N . SER A 1 90 ? 2.783 8.227 3.298 1.00 84.38 90 SER A N 1
ATOM 732 C CA . SER A 1 90 ? 1.936 9.222 3.966 1.00 84.38 90 SER A CA 1
ATOM 733 C C . SER A 1 90 ? 0.738 8.581 4.668 1.00 84.38 90 SER A C 1
ATOM 735 O O . SER A 1 90 ? 0.425 8.957 5.795 1.00 84.38 90 SER A O 1
ATOM 737 N N . THR A 1 91 ? 0.108 7.568 4.064 1.00 81.94 91 THR A N 1
ATOM 738 C CA . THR A 1 91 ? -1.001 6.835 4.688 1.00 81.94 91 THR A CA 1
ATOM 739 C C . THR A 1 91 ? -0.582 6.192 6.006 1.00 81.94 91 THR A C 1
ATOM 741 O O . THR A 1 91 ? -1.290 6.338 7.005 1.00 81.94 91 THR A O 1
ATOM 744 N N . GLY A 1 92 ? 0.577 5.532 6.042 1.00 83.25 92 GLY A N 1
ATOM 745 C CA . GLY A 1 92 ? 1.061 4.906 7.270 1.00 83.25 92 GLY A CA 1
ATOM 746 C C . GLY A 1 92 ? 1.566 5.904 8.315 1.00 83.25 92 GLY A C 1
ATOM 747 O O . GLY A 1 92 ? 1.329 5.710 9.505 1.00 83.25 92 GLY A O 1
ATOM 748 N N . LEU A 1 93 ? 2.183 7.018 7.906 1.00 82.62 93 LEU A N 1
ATOM 749 C CA . LEU A 1 93 ? 2.614 8.064 8.843 1.00 82.62 93 LEU A CA 1
ATOM 750 C C . LEU A 1 93 ? 1.426 8.806 9.468 1.00 82.62 93 LEU A C 1
ATOM 752 O O . LEU A 1 93 ? 1.385 8.969 10.686 1.00 82.62 93 LEU A O 1
ATOM 756 N N . VAL A 1 94 ? 0.417 9.182 8.675 1.00 74.62 94 VAL A N 1
ATOM 757 C CA . VAL A 1 94 ? -0.836 9.750 9.208 1.00 74.62 94 VAL A CA 1
ATOM 758 C C . VAL A 1 94 ? -1.519 8.750 10.148 1.00 74.62 94 VAL A C 1
ATOM 760 O O . VAL A 1 94 ? -1.991 9.138 11.211 1.00 74.62 94 VAL A O 1
ATOM 763 N N . GLY A 1 95 ? -1.477 7.452 9.815 1.00 65.69 95 GLY A N 1
ATOM 764 C CA . GLY A 1 95 ? -1.803 6.324 10.700 1.00 65.69 95 GLY A CA 1
ATOM 765 C C . GLY A 1 95 ? -1.348 6.495 12.145 1.00 65.69 95 GLY A C 1
ATOM 766 O O . GLY A 1 95 ? -2.118 6.267 13.074 1.00 65.69 95 GLY A O 1
ATOM 767 N N . ARG A 1 96 ? -0.101 6.928 12.311 1.00 70.94 96 ARG A N 1
ATOM 768 C CA . ARG A 1 96 ? 0.607 6.932 13.588 1.00 70.94 96 ARG A CA 1
ATOM 769 C C . ARG A 1 96 ? 0.493 8.231 14.360 1.00 70.94 96 ARG A C 1
ATOM 771 O O . ARG A 1 96 ? 0.429 8.189 15.585 1.00 70.94 96 ARG A O 1
ATOM 778 N N . TYR A 1 97 ? 0.518 9.356 13.654 1.00 65.94 97 TYR A N 1
ATOM 779 C CA . TYR A 1 97 ? 0.562 10.678 14.279 1.00 65.94 97 TYR A CA 1
ATOM 780 C C . TYR A 1 97 ? -0.815 11.339 14.389 1.00 65.94 97 TYR A C 1
ATOM 782 O O . TYR A 1 97 ? -0.968 12.274 15.168 1.00 65.94 97 TYR A O 1
ATOM 790 N N . ASP A 1 98 ? -1.812 10.846 13.649 1.00 64.19 98 ASP A N 1
ATOM 791 C CA . ASP A 1 98 ? -3.187 11.350 13.685 1.00 64.19 98 ASP A CA 1
ATOM 792 C C . ASP A 1 98 ? -4.190 10.235 13.300 1.00 64.19 98 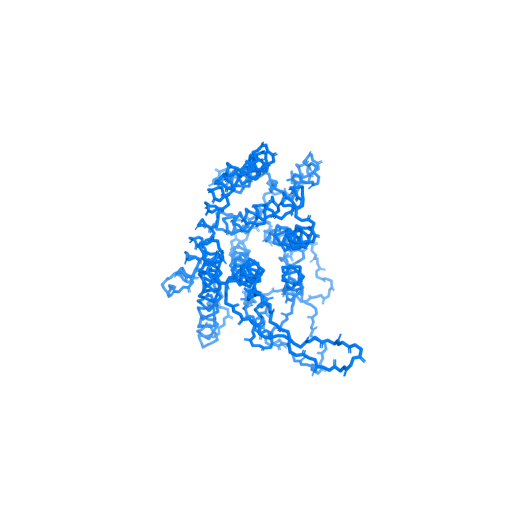ASP A C 1
ATOM 794 O O . ASP A 1 98 ? -4.716 10.159 12.174 1.00 64.19 98 ASP A O 1
ATOM 798 N N . PRO A 1 99 ? -4.414 9.274 14.212 1.00 56.50 99 PRO A N 1
ATOM 799 C CA . PRO A 1 99 ? -5.254 8.114 13.944 1.00 56.50 99 PRO A CA 1
ATOM 800 C C . PRO A 1 99 ? -6.730 8.477 13.730 1.00 56.50 99 PRO A C 1
ATOM 802 O O . PRO A 1 99 ? -7.438 7.708 13.080 1.00 56.50 99 PRO A O 1
ATOM 805 N N . PHE A 1 100 ? -7.192 9.639 14.214 1.00 61.50 100 PHE A N 1
ATOM 806 C CA . PHE A 1 100 ? -8.612 9.980 14.201 1.00 61.50 100 PHE A CA 1
ATOM 807 C C . PHE A 1 100 ? -8.878 11.497 14.233 1.00 61.50 100 PHE A C 1
ATOM 809 O O . PHE A 1 100 ? -8.807 12.118 15.296 1.00 61.50 100 PHE A O 1
ATOM 816 N N . PRO A 1 101 ? -9.260 12.113 13.102 1.00 51.41 101 PRO A N 1
ATOM 817 C CA . PRO A 1 101 ? -9.602 13.529 13.058 1.00 51.41 101 PRO A CA 1
ATOM 818 C C . PRO A 1 101 ? -11.050 13.744 13.533 1.00 51.41 101 PRO A C 1
ATOM 820 O O . PRO A 1 101 ? -11.901 14.146 12.742 1.00 51.41 101 PRO A O 1
ATOM 823 N N . LEU A 1 102 ? -11.375 13.447 14.799 1.00 50.16 102 LEU A N 1
ATOM 824 C CA . LEU A 1 102 ? -12.739 13.661 15.296 1.00 50.16 102 LEU A CA 1
ATOM 825 C C . LEU A 1 102 ? -13.056 15.055 15.786 1.00 50.16 102 LEU A C 1
ATOM 827 O O . LEU A 1 102 ? -12.214 15.872 16.164 1.00 50.16 102 LEU A O 1
ATOM 831 N N . ALA A 1 103 ? -14.354 15.317 15.706 1.00 43.94 103 ALA A N 1
ATOM 832 C CA . ALA A 1 103 ? -14.903 16.631 15.624 1.00 43.94 103 ALA A CA 1
ATOM 833 C C . ALA A 1 103 ? -15.113 17.321 16.976 1.00 43.94 103 ALA A C 1
ATOM 835 O O . ALA A 1 103 ? -15.961 16.942 17.768 1.00 43.94 103 ALA A O 1
ATOM 836 N N . GLY A 1 104 ? -14.448 18.452 17.183 1.00 37.34 104 GLY A N 1
ATOM 837 C CA . GLY A 1 104 ? -15.138 19.642 17.677 1.00 37.34 104 GLY A CA 1
ATOM 838 C C . GLY A 1 104 ? -16.100 20.172 16.604 1.00 37.34 104 GLY A C 1
ATOM 839 O O . GLY A 1 104 ? -15.621 20.658 15.583 1.00 37.34 104 GLY A O 1
ATOM 840 N N . SER A 1 105 ? -17.408 20.038 16.844 1.00 38.41 105 SER A N 1
ATOM 841 C CA . SER A 1 105 ? -18.572 20.641 16.159 1.00 38.41 105 SER A CA 1
ATOM 842 C C . SER A 1 105 ? -18.633 20.573 14.618 1.00 38.41 105 SER A C 1
ATOM 844 O O . SER A 1 105 ? -17.861 21.220 13.901 1.00 38.41 105 SER A O 1
ATOM 846 N N . SER A 1 106 ? -19.633 19.845 14.106 1.00 42.97 106 SER A N 1
ATOM 847 C CA . SER A 1 106 ? -19.924 19.629 12.677 1.00 42.97 106 SER A CA 1
ATOM 848 C C . SER A 1 106 ? -20.045 20.935 11.855 1.00 42.97 106 SER A C 1
ATOM 850 O O . SER A 1 106 ? -19.574 21.001 10.717 1.00 42.97 106 SER A O 1
ATOM 852 N N . LYS A 1 107 ? -20.501 22.041 12.467 1.00 43.31 107 LYS A N 1
ATOM 853 C CA . LYS A 1 107 ? -20.778 23.323 11.782 1.00 43.31 107 LYS A CA 1
ATOM 854 C C . LYS A 1 107 ? -19.557 24.038 11.183 1.00 43.31 107 LYS A C 1
ATOM 856 O O . LYS A 1 107 ? -19.689 24.699 10.158 1.00 43.31 107 LYS A O 1
ATOM 861 N N . ASN A 1 108 ? -18.369 23.912 11.781 1.00 42.81 108 ASN A N 1
ATOM 862 C CA . ASN A 1 108 ? -17.149 24.536 11.234 1.00 42.81 108 ASN A CA 1
ATOM 863 C C . ASN A 1 108 ? -16.450 23.655 10.183 1.00 42.81 108 ASN A C 1
ATOM 865 O O . ASN A 1 108 ? -15.697 24.163 9.353 1.00 42.81 108 ASN A O 1
ATOM 869 N N . THR A 1 109 ? -16.705 22.345 10.202 1.00 44.28 109 THR A N 1
ATOM 870 C CA . THR A 1 109 ? -16.032 21.359 9.336 1.00 44.28 109 THR A CA 1
ATOM 871 C C . THR A 1 109 ? -16.587 21.400 7.912 1.00 44.28 109 THR A C 1
ATOM 873 O O . THR A 1 109 ? -15.825 21.383 6.947 1.00 44.28 109 THR A O 1
ATOM 876 N N . GLU A 1 110 ? -17.906 21.558 7.776 1.00 44.88 110 GLU A N 1
ATOM 877 C CA . GLU A 1 110 ? -18.583 21.713 6.482 1.00 44.88 110 GLU A CA 1
ATOM 878 C C . GLU A 1 110 ? -18.132 22.973 5.724 1.00 44.88 110 GLU A C 1
ATOM 880 O O . GLU A 1 110 ? -18.010 22.962 4.501 1.00 44.88 110 GLU A O 1
ATOM 885 N N . SER A 1 111 ? -17.854 24.058 6.451 1.00 43.78 111 SER A N 1
ATOM 886 C CA . SER A 1 111 ? -17.415 25.345 5.895 1.00 43.78 111 SER A CA 1
ATOM 887 C C . SER A 1 111 ? -16.008 25.268 5.281 1.00 43.78 111 SER A C 1
ATOM 889 O O . SER A 1 111 ? -15.792 25.713 4.153 1.00 43.78 111 SER A O 1
ATOM 891 N N . ILE A 1 112 ? -15.057 24.634 5.978 1.00 49.06 112 ILE A N 1
ATOM 892 C CA . ILE A 1 112 ? -13.662 24.503 5.518 1.00 49.06 112 ILE A CA 1
ATOM 893 C C . ILE A 1 112 ? -13.554 23.484 4.375 1.00 49.06 112 ILE A C 1
ATOM 895 O O . ILE A 1 112 ? -12.872 23.738 3.384 1.00 49.06 112 ILE A O 1
ATOM 899 N N . SER A 1 113 ? -14.277 22.361 4.464 1.00 46.38 113 SER A N 1
ATOM 900 C CA . SER A 1 113 ? -14.316 21.359 3.391 1.00 46.38 113 SER A CA 1
ATOM 901 C C . SER A 1 113 ? -14.927 21.904 2.097 1.00 46.38 113 SER A C 1
ATOM 903 O O . SER A 1 113 ? -14.543 21.443 1.026 1.00 46.38 113 SER A O 1
ATOM 905 N N . LYS A 1 114 ? -15.857 22.868 2.173 1.00 49.50 114 LYS A N 1
ATOM 906 C CA . LYS A 1 114 ? -16.444 23.530 0.996 1.00 49.50 114 LYS A CA 1
ATOM 907 C C . LYS A 1 114 ? -15.501 24.555 0.350 1.00 49.50 114 LYS A C 1
ATOM 909 O O . LYS A 1 114 ? -15.662 24.827 -0.835 1.00 49.50 114 LYS A O 1
ATOM 914 N N . SER A 1 115 ? -14.529 25.114 1.085 1.00 49.06 115 SER A N 1
ATOM 915 C CA . SER A 1 115 ? -13.575 26.095 0.534 1.00 49.06 115 SER A CA 1
ATOM 916 C C . SER A 1 115 ? -12.339 25.450 -0.104 1.00 49.06 115 SER A C 1
ATOM 918 O O . SER A 1 115 ? -11.808 25.973 -1.084 1.00 49.06 115 SER A O 1
ATOM 920 N N . MET A 1 116 ? -11.903 24.290 0.395 1.00 51.19 116 MET A N 1
ATOM 921 C CA . MET A 1 116 ? -10.890 23.464 -0.262 1.00 51.19 116 MET A CA 1
ATOM 922 C C . MET A 1 116 ? -11.554 22.666 -1.390 1.00 51.19 116 MET A C 1
ATOM 924 O O . MET A 1 116 ? -12.418 21.829 -1.144 1.00 51.19 116 MET A O 1
ATOM 928 N N . GLY A 1 117 ? -11.167 22.920 -2.645 1.00 53.97 117 GLY A N 1
ATOM 929 C CA . GLY A 1 117 ? -11.666 22.156 -3.794 1.00 53.97 117 GLY A CA 1
ATOM 930 C C . GLY A 1 117 ? -11.485 20.643 -3.603 1.00 53.97 117 GLY A C 1
ATOM 931 O O . GLY A 1 117 ? -10.589 20.206 -2.882 1.00 53.97 117 GLY A O 1
ATOM 932 N N . TRP A 1 118 ? -12.323 19.834 -4.259 1.00 53.97 118 TRP A N 1
ATOM 933 C CA . TRP A 1 118 ? -12.404 18.382 -4.030 1.00 53.97 118 TRP A CA 1
ATOM 934 C C . TRP A 1 118 ? -11.034 17.676 -4.031 1.00 53.97 118 TRP A C 1
ATOM 936 O O . TRP A 1 118 ? -10.754 16.911 -3.118 1.00 53.97 118 TRP A O 1
ATOM 946 N N . VAL A 1 119 ? -10.131 18.011 -4.960 1.00 52.78 119 VAL A N 1
ATOM 947 C CA . VAL A 1 119 ? -8.765 17.448 -5.036 1.00 52.78 119 VAL A CA 1
ATOM 948 C C . VAL A 1 119 ? -7.917 17.765 -3.796 1.00 52.78 119 VAL A C 1
ATOM 950 O O . VAL A 1 119 ? -7.180 16.908 -3.310 1.00 52.78 119 VAL A O 1
ATOM 953 N N . ALA A 1 120 ? -8.033 18.977 -3.250 1.00 54.56 120 ALA A N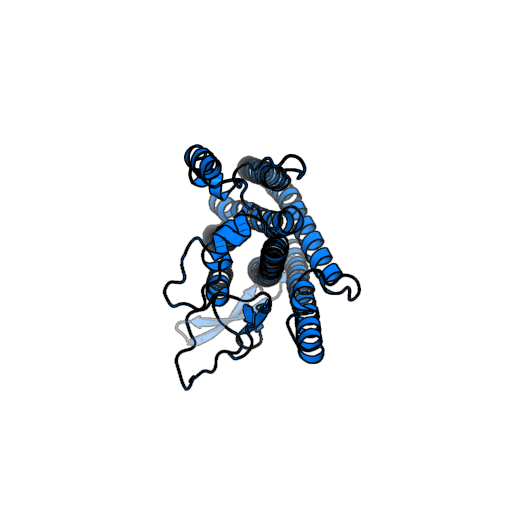 1
ATOM 954 C CA . ALA A 1 120 ? -7.272 19.395 -2.077 1.00 54.56 120 ALA A CA 1
ATOM 955 C C . ALA A 1 120 ? -7.709 18.628 -0.822 1.00 54.56 120 ALA A C 1
ATOM 957 O O . ALA A 1 120 ? -6.848 18.223 -0.052 1.00 54.56 120 ALA A O 1
ATOM 958 N N . ASN A 1 121 ? -9.004 18.330 -0.667 1.00 55.34 121 ASN A N 1
ATOM 959 C CA . ASN A 1 121 ? -9.508 17.493 0.433 1.00 55.34 121 ASN A CA 1
ATOM 960 C C . ASN A 1 121 ? -9.025 16.031 0.349 1.00 55.34 121 ASN A C 1
ATOM 962 O O . ASN A 1 121 ? -8.929 15.356 1.373 1.00 55.34 121 ASN A O 1
ATOM 966 N N . TYR A 1 122 ? -8.712 15.535 -0.855 1.00 55.47 122 TYR A N 1
ATOM 967 C CA . TYR A 1 122 ? -8.170 14.185 -1.055 1.00 55.47 122 TYR A CA 1
ATOM 968 C C . TYR A 1 122 ? -6.684 14.081 -0.690 1.00 55.47 122 TYR A C 1
ATOM 970 O O . TYR A 1 122 ? -6.255 13.058 -0.153 1.00 55.47 122 TYR A O 1
ATOM 978 N N . LEU A 1 123 ? -5.903 15.127 -0.977 1.00 51.34 123 LEU A N 1
ATOM 979 C CA . LEU A 1 123 ? -4.448 15.136 -0.789 1.00 51.34 123 LEU A CA 1
ATOM 980 C C . LEU A 1 123 ? -4.010 15.753 0.541 1.00 51.34 123 LEU A C 1
ATOM 982 O O . LEU A 1 123 ? -2.984 15.356 1.080 1.00 51.34 123 LEU A O 1
ATOM 986 N N . VAL A 1 124 ? -4.778 16.695 1.085 1.00 53.16 124 VAL A N 1
ATOM 987 C CA . VAL A 1 124 ? -4.500 17.389 2.344 1.00 53.16 124 VAL A CA 1
ATOM 988 C C . VAL A 1 124 ? -5.768 17.323 3.195 1.00 53.16 124 VAL A C 1
ATOM 990 O O . VAL A 1 124 ? -6.722 18.055 2.930 1.00 53.16 124 VAL A O 1
ATOM 993 N N . PRO A 1 125 ? -5.823 16.446 4.211 1.00 49.91 125 PRO A N 1
ATOM 994 C CA . PRO A 1 125 ? -6.976 16.381 5.099 1.00 49.91 125 PRO A CA 1
ATOM 995 C C . PRO A 1 125 ? -7.232 17.747 5.734 1.00 49.91 125 PRO A C 1
ATOM 997 O O . PRO A 1 125 ? -6.291 18.434 6.141 1.00 49.91 125 PRO A O 1
ATOM 1000 N N . SER A 1 126 ? -8.507 18.129 5.795 1.00 42.69 126 SER A N 1
ATOM 1001 C CA . SER A 1 126 ? -8.980 19.412 6.316 1.00 42.69 126 SER A CA 1
ATOM 1002 C C . SER A 1 126 ? -8.288 19.799 7.626 1.00 42.69 126 SER A C 1
ATOM 1004 O O . SER A 1 126 ? -8.233 19.003 8.566 1.00 42.69 126 SER A O 1
ATOM 1006 N N . LEU A 1 127 ? -7.805 21.043 7.688 1.00 40.50 127 LEU A N 1
ATOM 1007 C CA . LEU A 1 127 ? -7.188 21.661 8.861 1.00 40.50 127 LEU A CA 1
ATOM 1008 C C . LEU A 1 127 ? -8.069 21.474 10.107 1.00 40.50 127 LEU A C 1
ATOM 1010 O O . LEU A 1 127 ? -9.154 22.050 10.192 1.00 40.50 127 LEU A O 1
ATOM 1014 N N . ARG A 1 128 ? -7.586 20.738 11.113 1.00 48.16 128 ARG A N 1
ATOM 1015 C CA . ARG A 1 128 ? -8.179 20.751 12.456 1.00 48.16 128 ARG A CA 1
ATOM 1016 C C . ARG A 1 128 ? -7.172 21.251 13.477 1.00 48.16 128 ARG A C 1
ATOM 1018 O O . ARG A 1 128 ? -6.135 20.647 13.713 1.00 48.16 128 ARG A O 1
ATOM 1025 N N . ARG A 1 129 ? -7.512 22.390 14.080 1.00 37.28 129 ARG A N 1
ATOM 1026 C CA . ARG A 1 129 ? -6.788 23.036 15.175 1.00 37.28 129 ARG A CA 1
ATOM 1027 C C . ARG A 1 129 ? -7.573 22.757 16.456 1.00 37.28 129 ARG A C 1
ATOM 1029 O O . ARG A 1 129 ? -8.512 23.478 16.775 1.00 37.28 129 ARG A O 1
ATOM 1036 N N . THR A 1 130 ? -7.226 21.701 17.182 1.00 35.47 130 THR A N 1
ATOM 1037 C CA . THR A 1 130 ? -7.598 21.581 18.602 1.00 35.47 130 THR A CA 1
ATOM 1038 C C . THR A 1 130 ? -6.405 22.032 19.428 1.00 35.47 130 THR A C 1
ATOM 1040 O O . THR A 1 130 ? -5.286 21.615 19.151 1.00 35.47 130 THR A O 1
ATOM 1043 N N . GLY A 1 131 ? -6.626 22.883 20.432 1.00 35.81 131 GLY A N 1
ATOM 1044 C CA . GLY A 1 131 ? -5.590 23.635 21.158 1.00 35.81 131 GLY A CA 1
ATOM 1045 C C . GLY A 1 131 ? -4.518 22.845 21.928 1.00 35.81 131 GLY A C 1
ATOM 1046 O O . GLY A 1 131 ? -3.827 23.453 22.737 1.00 35.81 131 GLY A O 1
ATOM 1047 N N . ARG A 1 132 ? -4.372 21.528 21.717 1.00 39.59 132 ARG A N 1
ATOM 1048 C CA . ARG A 1 132 ? -3.321 20.680 22.314 1.00 39.59 132 ARG A CA 1
ATOM 1049 C C . ARG A 1 132 ? -2.790 19.545 21.417 1.00 39.59 132 ARG A C 1
ATOM 1051 O O . ARG A 1 132 ? -1.919 18.815 21.868 1.00 39.59 132 ARG A O 1
ATOM 1058 N N . GLY A 1 133 ? -3.284 19.380 20.186 1.00 42.59 133 GLY A N 1
ATOM 1059 C CA . GLY A 1 133 ? -2.793 18.360 19.247 1.00 42.59 133 GLY A CA 1
ATOM 1060 C C . GLY A 1 133 ? -2.048 19.023 18.095 1.00 42.59 133 GLY A C 1
ATOM 1061 O O . GLY A 1 133 ? -2.622 19.873 17.414 1.00 42.59 133 GLY A O 1
ATOM 1062 N N . GLU A 1 134 ? -0.774 18.692 17.902 1.00 48.25 134 GLU A N 1
ATOM 1063 C CA . GLU A 1 134 ? 0.003 19.194 16.767 1.00 48.25 134 GLU A CA 1
ATOM 1064 C C . GLU A 1 134 ? -0.590 18.666 15.452 1.00 48.25 134 GLU A C 1
ATOM 1066 O O . GLU A 1 134 ? -0.932 17.491 15.326 1.00 48.25 134 GLU A O 1
ATOM 1071 N N . ALA A 1 135 ? -0.745 19.549 14.463 1.00 56.78 135 ALA A N 1
ATOM 1072 C CA . ALA A 1 135 ? -1.370 19.232 13.182 1.00 56.78 135 ALA A CA 1
ATOM 1073 C C . ALA A 1 135 ? -0.395 18.464 12.266 1.00 56.78 135 ALA A C 1
ATOM 1075 O O . ALA A 1 135 ? 0.016 18.960 11.217 1.00 56.78 135 ALA A O 1
ATOM 1076 N N . TYR A 1 136 ? 0.001 17.252 12.662 1.00 65.88 136 TYR A N 1
ATOM 1077 C CA . TYR A 1 136 ? 0.971 16.451 11.914 1.00 65.88 136 TYR A CA 1
ATOM 1078 C C . TYR A 1 136 ? 0.447 16.031 10.541 1.00 65.88 136 TYR A C 1
ATOM 1080 O O . TYR A 1 136 ? 1.198 16.069 9.573 1.00 65.88 136 TYR A O 1
ATOM 1088 N N . THR A 1 137 ? -0.839 15.697 10.410 1.00 67.81 137 THR A N 1
ATOM 1089 C CA . THR A 1 137 ? -1.440 15.272 9.134 1.00 67.81 137 THR A CA 1
ATOM 1090 C C . THR A 1 137 ? -1.249 16.257 7.981 1.00 67.81 137 THR A C 1
ATOM 1092 O O . THR A 1 137 ? -0.759 15.828 6.932 1.00 67.81 137 THR A O 1
ATOM 1095 N N . PRO A 1 138 ? -1.601 17.554 8.104 1.00 67.62 138 PRO A N 1
ATOM 1096 C CA . PRO A 1 138 ? -1.385 18.508 7.022 1.00 67.62 138 PRO A CA 1
ATOM 1097 C C . PRO A 1 138 ? 0.100 18.763 6.761 1.00 67.62 138 PRO A C 1
ATOM 1099 O O . PRO A 1 138 ? 0.470 18.919 5.602 1.00 67.62 138 PRO A O 1
ATOM 1102 N N . ILE A 1 139 ? 0.960 18.751 7.787 1.00 73.75 139 ILE A N 1
ATOM 1103 C CA . ILE A 1 139 ? 2.412 18.915 7.608 1.00 73.75 139 ILE A CA 1
ATOM 1104 C C . ILE A 1 139 ? 2.980 17.740 6.807 1.00 73.75 139 ILE A C 1
ATOM 1106 O O . ILE A 1 139 ? 3.635 17.950 5.788 1.00 73.75 139 ILE A O 1
ATOM 1110 N N . ILE A 1 140 ? 2.675 16.511 7.229 1.00 76.06 140 ILE A N 1
ATOM 1111 C CA . ILE A 1 140 ? 3.043 15.262 6.555 1.00 76.06 140 ILE A CA 1
ATOM 1112 C C . ILE A 1 140 ? 2.547 15.300 5.107 1.00 76.06 140 ILE A C 1
ATOM 1114 O O . ILE A 1 140 ? 3.344 15.205 4.178 1.00 76.06 140 ILE A O 1
ATOM 1118 N N . SER A 1 141 ? 1.248 15.516 4.904 1.00 74.56 141 SER A N 1
ATOM 1119 C CA . SER A 1 141 ? 0.628 15.475 3.574 1.00 74.56 141 SER A CA 1
ATOM 1120 C C . SER A 1 141 ? 1.172 16.560 2.640 1.00 74.56 141 SER A C 1
ATOM 1122 O O . SER A 1 141 ? 1.473 16.276 1.485 1.00 74.56 141 SER A O 1
ATOM 1124 N N . THR A 1 142 ? 1.375 17.783 3.139 1.00 78.56 142 THR A N 1
ATOM 1125 C CA . THR A 1 142 ? 1.948 18.889 2.353 1.00 78.56 142 THR A CA 1
ATOM 1126 C C . THR A 1 142 ? 3.403 18.613 1.995 1.00 78.56 142 THR A C 1
ATOM 1128 O O . THR A 1 142 ? 3.794 18.809 0.850 1.00 78.56 142 THR A O 1
ATOM 1131 N N . THR A 1 143 ? 4.199 18.110 2.942 1.00 82.44 143 THR A N 1
ATOM 1132 C CA . THR A 1 143 ? 5.610 17.765 2.707 1.00 82.44 143 THR A CA 1
ATOM 1133 C C . THR A 1 143 ? 5.724 16.704 1.618 1.00 82.44 143 THR A C 1
ATOM 1135 O O . THR A 1 143 ? 6.494 16.856 0.672 1.00 82.44 143 THR A O 1
ATOM 1138 N N . PHE A 1 144 ? 4.899 15.662 1.705 1.00 84.00 144 PHE A N 1
ATOM 1139 C CA . PHE A 1 144 ? 4.850 14.592 0.718 1.00 84.00 144 PHE A CA 1
ATOM 1140 C C . PHE A 1 144 ? 4.327 15.058 -0.643 1.00 84.00 144 PHE A C 1
ATOM 1142 O O . PHE A 1 144 ? 4.867 14.644 -1.665 1.00 84.00 144 PHE A O 1
ATOM 1149 N N . LEU A 1 145 ? 3.352 15.967 -0.676 1.00 83.88 145 LEU A N 1
ATOM 1150 C CA . LEU A 1 145 ? 2.872 16.574 -1.916 1.00 83.88 145 LEU A CA 1
ATOM 1151 C C . LEU A 1 145 ? 3.960 17.418 -2.593 1.00 83.88 145 LEU A C 1
ATOM 1153 O O . LEU A 1 145 ? 4.212 17.254 -3.784 1.00 83.88 145 LEU A O 1
ATOM 1157 N N . VAL A 1 146 ? 4.637 18.287 -1.836 1.00 85.69 146 VAL A N 1
ATOM 1158 C CA . VAL A 1 146 ? 5.759 19.094 -2.338 1.00 85.69 146 VAL A CA 1
ATOM 1159 C C . VAL A 1 146 ? 6.867 18.185 -2.859 1.00 85.69 146 VAL A C 1
ATOM 1161 O O . VAL A 1 146 ? 7.399 18.430 -3.942 1.00 85.69 146 VAL A O 1
ATOM 1164 N N . HIS A 1 147 ? 7.175 17.104 -2.140 1.00 85.75 147 HIS A N 1
ATOM 1165 C CA . HIS A 1 147 ? 8.151 16.120 -2.585 1.00 85.75 147 HIS A CA 1
ATOM 1166 C C . HIS A 1 147 ? 7.714 15.446 -3.894 1.00 85.75 147 HIS A C 1
ATOM 1168 O O . HIS A 1 147 ? 8.496 15.420 -4.840 1.00 85.75 147 HIS A O 1
ATOM 1174 N N . ALA A 1 148 ? 6.461 14.993 -4.008 1.00 86.56 148 ALA A N 1
ATOM 1175 C CA . ALA A 1 148 ? 5.932 14.350 -5.213 1.00 86.56 148 ALA A CA 1
ATOM 1176 C C . ALA A 1 148 ? 5.978 15.272 -6.442 1.00 86.56 148 ALA A C 1
ATOM 1178 O O . ALA A 1 148 ? 6.419 14.862 -7.520 1.00 86.56 148 ALA A O 1
ATOM 1179 N N . VAL A 1 149 ? 5.575 16.535 -6.276 1.00 88.81 149 VAL A N 1
ATOM 1180 C CA . VAL A 1 149 ? 5.633 17.558 -7.331 1.00 88.81 149 VAL A CA 1
ATOM 1181 C C . VAL A 1 149 ? 7.079 17.838 -7.727 1.00 88.81 149 VAL A C 1
ATOM 1183 O O . VAL A 1 149 ? 7.395 17.843 -8.914 1.00 88.81 149 VAL A O 1
ATOM 1186 N N . THR A 1 150 ? 7.973 18.002 -6.750 1.00 87.00 150 THR A N 1
ATOM 1187 C CA . THR A 1 150 ? 9.404 18.225 -7.002 1.00 87.00 150 THR A CA 1
ATOM 1188 C C . THR A 1 150 ? 10.009 17.058 -7.774 1.00 87.00 150 THR A C 1
ATOM 1190 O O . THR A 1 150 ? 10.670 17.272 -8.784 1.00 87.00 150 THR A O 1
ATOM 1193 N N . CYS A 1 151 ? 9.722 15.819 -7.370 1.00 85.19 151 CYS A N 1
ATOM 1194 C CA . CYS A 1 151 ? 10.174 14.632 -8.087 1.00 85.19 151 CYS A CA 1
ATOM 1195 C C . CYS A 1 151 ? 9.632 14.588 -9.514 1.00 85.19 151 CYS A C 1
ATOM 1197 O O . CYS A 1 151 ? 10.391 14.337 -10.441 1.00 85.19 151 CYS A O 1
ATOM 1199 N N . SER A 1 152 ? 8.345 14.886 -9.702 1.00 88.62 152 SER A N 1
ATOM 1200 C CA . SER A 1 152 ? 7.717 14.904 -11.028 1.00 88.62 152 SER A CA 1
ATOM 1201 C C . SER A 1 152 ? 8.384 15.930 -11.946 1.00 88.62 152 SER A C 1
ATOM 1203 O O . SER A 1 152 ? 8.697 15.623 -13.094 1.00 88.62 152 SER A O 1
ATOM 1205 N N . LEU A 1 153 ? 8.660 17.135 -11.439 1.00 88.75 153 LEU A N 1
ATOM 1206 C CA . LEU A 1 153 ? 9.367 18.177 -12.186 1.00 88.75 153 LEU A CA 1
ATOM 1207 C C . LEU A 1 153 ? 10.797 17.751 -12.524 1.00 88.75 153 LEU A C 1
ATOM 1209 O O . LEU A 1 153 ? 11.220 17.868 -13.666 1.00 88.75 153 LEU A O 1
ATOM 1213 N N . LEU A 1 154 ? 11.543 17.212 -11.562 1.00 87.88 154 LEU A N 1
ATOM 1214 C CA . LEU A 1 154 ? 12.925 16.805 -11.803 1.00 87.88 154 LEU A CA 1
ATOM 1215 C C . LEU A 1 154 ? 13.006 15.635 -12.800 1.00 87.88 154 LEU A C 1
ATOM 1217 O O . LEU A 1 154 ? 13.773 15.703 -13.756 1.00 87.88 154 LEU A O 1
ATOM 1221 N N . VAL A 1 155 ? 12.172 14.604 -12.649 1.00 83.62 155 VAL A N 1
ATOM 1222 C CA . VAL A 1 155 ? 12.132 13.452 -13.571 1.00 83.62 155 VAL A CA 1
ATOM 1223 C C . VAL A 1 155 ? 11.727 13.874 -14.988 1.00 83.62 155 VAL A C 1
ATOM 1225 O O . VAL A 1 155 ? 12.237 13.321 -15.957 1.00 83.62 155 VAL A O 1
ATOM 1228 N N . THR A 1 156 ? 10.860 14.881 -15.135 1.00 83.50 156 THR A N 1
ATOM 1229 C CA . THR A 1 156 ? 10.445 15.382 -16.459 1.00 83.50 156 THR A CA 1
ATOM 1230 C C . THR A 1 156 ? 11.448 16.341 -17.104 1.00 83.50 156 THR A C 1
ATOM 1232 O O . THR A 1 156 ? 11.501 16.422 -18.332 1.00 83.50 156 THR A O 1
ATOM 1235 N N . LEU A 1 157 ? 12.247 17.065 -16.312 1.00 87.00 157 LEU A N 1
ATOM 1236 C CA . LEU A 1 157 ? 13.237 18.026 -16.814 1.00 87.00 157 LEU A CA 1
ATOM 1237 C C . LEU A 1 157 ? 14.568 17.371 -17.199 1.00 87.00 157 LEU A C 1
ATOM 1239 O O . LEU A 1 157 ? 15.193 17.7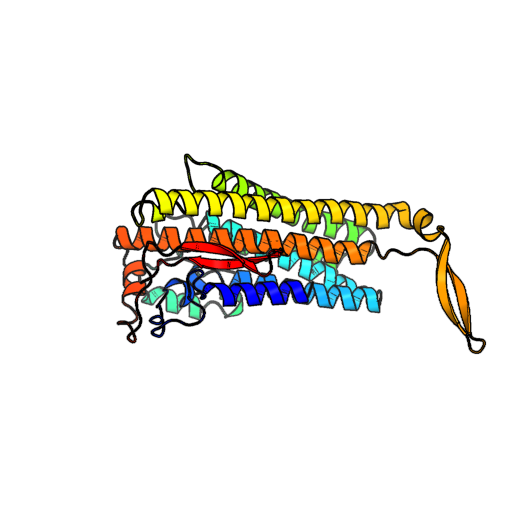80 -18.180 1.00 87.00 157 LEU A O 1
ATOM 1243 N N . PHE A 1 158 ? 15.022 16.377 -16.435 1.00 87.94 158 PHE A N 1
ATOM 1244 C CA . PHE A 1 158 ? 16.265 15.669 -16.734 1.00 87.94 158 PHE A CA 1
ATOM 1245 C C . PHE A 1 158 ? 16.060 14.603 -17.819 1.00 87.94 158 PHE A C 1
ATOM 1247 O O . PHE A 1 158 ? 14.958 14.106 -18.036 1.00 87.94 158 PHE A O 1
ATOM 1254 N N . ARG A 1 159 ? 17.147 14.231 -18.510 1.00 85.50 159 ARG A N 1
ATOM 1255 C CA . ARG A 1 159 ? 17.169 13.128 -19.485 1.00 85.50 159 ARG A CA 1
ATOM 1256 C C . ARG A 1 159 ? 18.396 12.245 -19.308 1.00 85.50 159 ARG A C 1
ATOM 1258 O O . ARG A 1 159 ? 19.414 12.681 -18.767 1.00 85.50 159 ARG A O 1
ATOM 1265 N N . GLY A 1 160 ? 18.304 11.010 -19.799 1.00 86.06 160 GLY A N 1
ATOM 1266 C CA . GLY A 1 160 ? 19.431 10.078 -19.848 1.00 86.06 160 GLY A CA 1
ATOM 1267 C C . GLY A 1 160 ? 19.976 9.733 -18.452 1.00 86.06 160 GLY A C 1
ATOM 1268 O O . GLY A 1 160 ? 19.190 9.584 -17.515 1.00 86.06 160 GLY A O 1
ATOM 1269 N N . PRO A 1 161 ? 21.307 9.624 -18.272 1.00 88.88 161 PRO A N 1
ATOM 1270 C CA . PRO A 1 161 ? 21.906 9.207 -16.999 1.00 88.88 161 PRO A CA 1
ATOM 1271 C C . PRO A 1 161 ? 21.550 10.098 -15.802 1.00 88.88 161 PRO A C 1
ATOM 1273 O O . PRO A 1 161 ? 21.419 9.606 -14.684 1.00 88.88 161 PRO A O 1
ATOM 1276 N N . SER A 1 162 ? 21.361 11.404 -16.016 1.00 88.69 162 SER A N 1
ATOM 1277 C CA . SER A 1 162 ? 20.973 12.325 -14.942 1.00 88.69 162 SER A CA 1
ATOM 1278 C C . SER A 1 162 ? 19.537 12.091 -14.480 1.00 88.69 162 SER A C 1
ATOM 1280 O O . SER A 1 162 ? 19.294 12.091 -13.278 1.00 88.69 162 SER A O 1
ATOM 1282 N N . GLN A 1 163 ? 18.603 11.840 -15.408 1.00 87.81 163 GLN A N 1
ATOM 1283 C CA . GLN A 1 163 ? 17.227 11.457 -15.060 1.00 87.81 163 GLN A CA 1
ATOM 1284 C C . GLN A 1 163 ? 17.234 10.170 -14.242 1.00 87.81 163 GLN A C 1
ATOM 1286 O O . GLN A 1 163 ? 16.629 10.126 -13.176 1.00 87.81 163 GLN A O 1
ATOM 1291 N N . PHE A 1 164 ? 17.981 9.165 -14.712 1.00 87.06 164 PHE A N 1
ATOM 1292 C CA . PHE A 1 164 ? 18.139 7.894 -14.018 1.00 87.06 164 PHE A CA 1
ATOM 1293 C C . PHE A 1 164 ? 18.636 8.113 -12.585 1.00 87.06 164 PHE A C 1
ATOM 1295 O O . PHE A 1 164 ? 17.979 7.693 -11.638 1.00 87.06 164 PHE A O 1
ATOM 1302 N N . LEU A 1 165 ? 19.744 8.831 -12.391 1.00 89.75 165 LEU A N 1
ATOM 1303 C CA . LEU A 1 165 ? 20.296 9.079 -11.057 1.00 89.75 165 LEU A CA 1
ATOM 1304 C C . LEU A 1 165 ? 19.312 9.823 -10.140 1.00 89.75 165 LEU A C 1
ATOM 1306 O O . LEU A 1 165 ? 19.105 9.419 -8.996 1.00 89.75 165 LEU A O 1
ATOM 1310 N N . VAL A 1 166 ? 18.699 10.899 -10.639 1.00 88.88 166 VAL A N 1
ATOM 1311 C CA . VAL A 1 166 ? 17.764 11.728 -9.867 1.00 88.88 166 VAL A CA 1
ATOM 1312 C C . VAL A 1 166 ? 16.526 10.930 -9.464 1.00 88.88 166 VAL A C 1
ATOM 1314 O O . VAL A 1 166 ? 16.134 10.978 -8.298 1.00 88.88 166 VAL A O 1
ATOM 1317 N N . PHE A 1 167 ? 15.951 10.154 -10.387 1.00 88.75 167 PHE A N 1
ATOM 1318 C CA . PHE A 1 167 ? 14.835 9.262 -10.091 1.00 88.75 167 PHE A CA 1
ATOM 1319 C C . PHE A 1 167 ? 15.195 8.279 -8.972 1.00 88.75 167 PHE A C 1
ATOM 1321 O O . PHE A 1 167 ? 14.474 8.210 -7.983 1.00 88.75 167 PHE A O 1
ATOM 1328 N N . HIS A 1 168 ? 16.335 7.588 -9.065 1.00 89.75 168 HIS A N 1
ATOM 1329 C CA . HIS A 1 168 ? 16.724 6.574 -8.077 1.00 89.75 168 HIS A CA 1
ATOM 1330 C C . HIS A 1 168 ? 17.019 7.160 -6.695 1.00 89.75 168 HIS A C 1
ATOM 1332 O O . HIS A 1 168 ? 16.672 6.541 -5.692 1.00 89.75 168 HIS A O 1
ATOM 1338 N N . ILE A 1 169 ? 17.614 8.354 -6.613 1.00 89.25 169 ILE A N 1
ATOM 1339 C CA . ILE A 1 169 ? 17.824 9.033 -5.325 1.00 89.25 169 ILE A CA 1
ATOM 1340 C C . ILE A 1 169 ? 16.476 9.383 -4.688 1.00 89.25 169 ILE A C 1
ATOM 1342 O O . ILE A 1 169 ? 16.245 9.087 -3.516 1.00 89.25 169 ILE A O 1
ATOM 1346 N N . LEU A 1 170 ? 15.581 10.004 -5.457 1.00 87.31 170 LEU A N 1
ATOM 1347 C CA . LEU A 1 170 ? 14.297 10.477 -4.950 1.00 87.31 170 LEU A CA 1
ATOM 1348 C C . LEU A 1 170 ? 13.373 9.309 -4.601 1.00 87.31 170 LEU A C 1
ATOM 1350 O O . LEU A 1 170 ? 12.967 9.170 -3.447 1.00 87.31 170 LEU A O 1
ATOM 1354 N N . PHE A 1 171 ? 13.108 8.427 -5.562 1.00 89.12 171 PHE A N 1
ATOM 1355 C CA . PHE A 1 171 ? 12.282 7.240 -5.370 1.00 89.12 171 PHE A CA 1
ATOM 1356 C C . PHE A 1 171 ? 12.867 6.314 -4.296 1.00 89.12 171 PHE A C 1
ATOM 1358 O O . PHE A 1 171 ? 12.156 5.928 -3.368 1.00 89.12 171 PHE A O 1
ATOM 1365 N N . GLY A 1 172 ? 14.176 6.045 -4.350 1.00 90.06 172 GLY A N 1
ATOM 1366 C CA . GLY A 1 172 ? 14.860 5.191 -3.381 1.00 90.06 172 GLY A CA 1
ATOM 1367 C C . GLY A 1 172 ? 14.789 5.732 -1.951 1.00 90.06 172 GLY A C 1
ATOM 1368 O O . GLY A 1 172 ? 14.624 4.957 -1.012 1.00 90.06 172 GLY A O 1
ATOM 1369 N N . SER A 1 173 ? 14.830 7.056 -1.755 1.00 89.50 173 SER A N 1
ATOM 1370 C CA . SER A 1 173 ? 14.659 7.656 -0.423 1.00 89.50 173 SER A CA 1
ATOM 1371 C C . SER A 1 173 ? 13.262 7.411 0.161 1.00 89.50 173 SER A C 1
ATOM 1373 O O . SER A 1 173 ? 13.134 7.064 1.339 1.00 89.50 173 SER A O 1
ATOM 1375 N N . VAL A 1 174 ? 12.217 7.518 -0.668 1.00 89.81 174 VAL A N 1
ATOM 1376 C CA . VAL A 1 174 ? 10.829 7.249 -0.266 1.00 89.81 174 VAL A CA 1
ATOM 1377 C C . VAL A 1 174 ? 10.631 5.758 0.007 1.00 89.81 174 VAL A C 1
ATOM 1379 O O . VAL A 1 174 ? 9.995 5.403 1.001 1.00 89.81 174 VAL A O 1
ATOM 1382 N N . GLU A 1 175 ? 11.202 4.877 -0.819 1.00 91.25 175 GLU A N 1
ATOM 1383 C CA . GLU A 1 175 ? 11.145 3.429 -0.592 1.00 91.25 175 GLU A CA 1
ATOM 1384 C C . GLU A 1 175 ? 11.828 3.021 0.713 1.00 91.25 175 GLU A C 1
ATOM 1386 O O . GLU A 1 175 ? 11.234 2.299 1.514 1.00 91.25 175 GLU A O 1
ATOM 1391 N N . LEU A 1 176 ? 13.038 3.522 0.981 1.00 92.50 176 LEU A N 1
ATOM 1392 C CA . LEU A 1 176 ? 13.750 3.245 2.231 1.00 92.50 176 LEU A CA 1
ATOM 1393 C C . LEU A 1 176 ? 12.961 3.729 3.452 1.00 92.50 176 LEU A C 1
ATOM 1395 O O . LEU A 1 176 ? 12.868 3.009 4.450 1.00 92.50 176 LEU A O 1
ATOM 1399 N N . ALA A 1 177 ? 12.338 4.907 3.368 1.00 92.06 177 ALA A N 1
ATOM 1400 C CA . ALA A 1 177 ? 11.443 5.398 4.412 1.00 92.06 177 ALA A CA 1
ATOM 1401 C C . ALA A 1 177 ? 10.208 4.492 4.590 1.00 92.06 177 ALA A C 1
ATOM 1403 O O . ALA A 1 177 ? 9.802 4.222 5.722 1.00 92.06 177 ALA A O 1
ATOM 1404 N N . GLY A 1 178 ? 9.645 3.963 3.500 1.00 92.62 178 GLY A N 1
ATOM 1405 C CA . GLY A 1 178 ? 8.568 2.969 3.521 1.00 92.62 178 GLY A CA 1
ATOM 1406 C C . GLY A 1 178 ? 8.974 1.645 4.178 1.00 92.62 178 GLY A C 1
ATOM 1407 O O . GLY A 1 178 ? 8.233 1.110 5.010 1.00 92.62 178 GLY A O 1
ATOM 1408 N N . PHE A 1 179 ? 10.171 1.133 3.884 1.00 94.75 179 PHE A N 1
ATOM 1409 C CA . PHE A 1 179 ? 10.707 -0.055 4.555 1.00 94.75 179 PHE A CA 1
ATOM 1410 C C . PHE A 1 179 ? 10.933 0.190 6.041 1.00 94.75 179 PHE A C 1
ATOM 1412 O O . PHE A 1 179 ? 10.547 -0.636 6.862 1.00 94.75 179 PHE A O 1
ATOM 1419 N N . PHE A 1 180 ? 11.487 1.343 6.411 1.00 94.81 180 PHE A N 1
ATOM 1420 C CA . PHE A 1 180 ? 11.667 1.695 7.814 1.00 94.81 180 PHE A CA 1
ATOM 1421 C C . PHE A 1 180 ? 10.325 1.796 8.556 1.00 94.81 180 PHE A C 1
ATOM 1423 O O . PHE A 1 180 ? 10.159 1.244 9.647 1.00 94.81 180 PHE A O 1
ATOM 1430 N N . LEU A 1 181 ? 9.324 2.435 7.946 1.00 92.69 181 LEU A N 1
ATOM 1431 C CA . LEU A 1 181 ? 7.970 2.503 8.489 1.00 92.69 181 LEU A CA 1
ATOM 1432 C C . LEU A 1 181 ? 7.385 1.098 8.702 1.00 92.69 181 LEU A C 1
ATOM 1434 O O . LEU A 1 181 ? 6.958 0.768 9.805 1.00 92.69 181 LEU A O 1
ATOM 1438 N N . THR A 1 182 ? 7.391 0.246 7.681 1.00 94.56 182 THR A N 1
ATOM 1439 C CA . THR A 1 182 ? 6.810 -1.104 7.783 1.00 94.56 182 THR A CA 1
ATOM 1440 C C . THR A 1 182 ? 7.581 -2.011 8.745 1.00 94.56 182 THR A C 1
ATOM 1442 O O . THR A 1 182 ? 6.970 -2.809 9.459 1.00 94.56 182 THR A O 1
ATOM 1445 N N . TYR A 1 183 ? 8.898 -1.830 8.854 1.00 94.56 183 TYR A N 1
ATOM 1446 C CA . TYR A 1 183 ? 9.731 -2.476 9.862 1.00 94.56 183 TYR A CA 1
ATOM 1447 C C . TYR A 1 183 ? 9.322 -2.073 11.278 1.00 94.56 183 TYR A C 1
ATOM 1449 O O . TYR A 1 183 ? 9.094 -2.938 12.123 1.00 94.56 183 TYR A O 1
ATOM 1457 N N . THR A 1 184 ? 9.178 -0.773 11.543 1.00 92.12 184 THR A N 1
ATOM 1458 C CA . THR A 1 184 ? 8.754 -0.299 12.869 1.00 92.12 184 THR A CA 1
ATOM 1459 C C . THR A 1 184 ? 7.345 -0.785 13.219 1.00 92.12 184 THR A C 1
ATOM 1461 O O . THR A 1 184 ? 7.140 -1.202 14.353 1.00 92.12 184 THR A O 1
ATOM 1464 N N . ILE A 1 185 ? 6.402 -0.829 12.263 1.00 90.81 185 ILE A N 1
ATOM 1465 C CA . ILE A 1 185 ? 5.070 -1.438 12.473 1.00 90.81 185 ILE A CA 1
ATOM 1466 C C . ILE A 1 185 ? 5.239 -2.906 12.878 1.00 90.81 185 ILE A C 1
ATOM 1468 O O . ILE A 1 185 ? 4.636 -3.369 13.844 1.00 90.81 185 ILE A O 1
ATOM 1472 N N . SER A 1 186 ? 6.102 -3.642 12.172 1.00 92.62 186 SER A N 1
ATOM 1473 C CA . SER A 1 186 ? 6.346 -5.050 12.471 1.00 92.62 186 SER A CA 1
ATOM 1474 C C . SER A 1 186 ? 6.988 -5.282 13.836 1.00 92.62 186 SER A C 1
ATOM 1476 O O . SER A 1 186 ? 6.688 -6.301 14.464 1.00 92.62 186 SER A O 1
ATOM 1478 N N . GLN A 1 187 ? 7.876 -4.397 14.285 1.00 90.94 187 GLN A N 1
ATOM 1479 C CA . GLN A 1 187 ? 8.508 -4.506 15.599 1.00 90.94 187 GLN A CA 1
ATOM 1480 C C . GLN A 1 187 ? 7.517 -4.195 16.721 1.00 90.94 187 GLN A C 1
ATOM 1482 O O . GLN A 1 187 ? 7.382 -4.989 17.646 1.00 90.94 187 GLN A O 1
ATOM 1487 N N . GLU A 1 188 ? 6.758 -3.107 16.595 1.00 88.12 188 GLU A N 1
ATOM 1488 C CA . GLU A 1 188 ? 5.742 -2.709 17.577 1.00 88.12 188 GLU A CA 1
ATOM 1489 C C . GLU A 1 188 ? 4.635 -3.762 17.717 1.00 88.12 188 GLU A C 1
ATOM 1491 O O . GLU A 1 188 ? 4.274 -4.136 18.828 1.00 88.12 188 GLU A O 1
ATOM 1496 N N . ALA A 1 189 ? 4.150 -4.319 16.604 1.00 86.69 189 ALA A N 1
ATOM 1497 C CA . ALA A 1 189 ? 3.169 -5.405 16.622 1.00 86.69 189 ALA A CA 1
ATOM 1498 C C . ALA A 1 189 ? 3.692 -6.677 17.313 1.00 86.69 189 ALA A C 1
ATOM 1500 O O . ALA A 1 189 ? 2.910 -7.511 17.767 1.00 86.69 189 ALA A O 1
ATOM 1501 N N . SER A 1 190 ? 5.016 -6.858 17.361 1.00 81.19 190 SER A N 1
ATOM 1502 C CA . SER A 1 190 ? 5.665 -8.017 17.976 1.00 81.19 190 SER A CA 1
ATOM 1503 C C . SER A 1 190 ? 5.881 -7.865 19.479 1.00 81.19 190 SER A C 1
ATOM 1505 O O . SER A 1 190 ? 6.185 -8.872 20.120 1.00 81.19 190 SER A O 1
ATOM 1507 N N . ASP A 1 191 ? 5.739 -6.657 20.028 1.00 80.69 191 ASP A N 1
ATOM 1508 C CA . ASP A 1 191 ? 5.975 -6.365 21.438 1.00 80.69 191 ASP A CA 1
ATOM 1509 C C . ASP A 1 191 ? 4.768 -6.795 22.300 1.00 80.69 191 ASP A C 1
ATOM 1511 O O . ASP A 1 191 ? 3.682 -6.218 22.190 1.00 80.69 191 ASP A O 1
ATOM 1515 N N . PRO A 1 192 ? 4.919 -7.801 23.186 1.00 68.75 192 PRO A N 1
ATOM 1516 C CA . PRO A 1 192 ? 3.842 -8.233 24.076 1.00 68.75 192 PRO A CA 1
ATOM 1517 C C . PRO A 1 192 ? 3.520 -7.215 25.180 1.00 68.75 192 PRO A C 1
ATOM 1519 O O . PRO A 1 192 ? 2.425 -7.254 25.739 1.00 68.75 192 PRO A O 1
ATOM 1522 N N . SER A 1 193 ? 4.471 -6.342 25.526 1.00 66.81 193 SER A N 1
ATOM 1523 C CA . SER A 1 193 ? 4.341 -5.348 26.598 1.00 66.81 193 SER A CA 1
ATOM 1524 C C . SER A 1 193 ? 3.599 -4.088 26.147 1.00 66.81 193 SER A C 1
ATOM 1526 O O . SER A 1 193 ? 2.965 -3.413 26.959 1.00 66.81 193 SER A O 1
ATOM 1528 N N . HIS A 1 194 ? 3.617 -3.812 24.842 1.00 59.69 194 HIS A N 1
ATOM 1529 C CA . HIS A 1 194 ? 2.949 -2.673 24.232 1.00 59.69 194 HIS A CA 1
ATOM 1530 C C . HIS A 1 194 ? 2.245 -3.095 22.933 1.00 59.69 194 HIS A C 1
ATOM 1532 O O . HIS A 1 194 ? 2.682 -2.693 21.855 1.00 59.69 194 HIS A O 1
ATOM 1538 N N . PRO A 1 195 ? 1.160 -3.900 23.003 1.00 60.69 195 PRO A N 1
ATOM 1539 C CA . PRO A 1 195 ? 0.466 -4.418 21.826 1.00 60.69 195 PRO A CA 1
ATOM 1540 C C . PRO A 1 195 ? -0.274 -3.284 21.107 1.00 60.69 195 PRO A C 1
ATOM 1542 O O . PRO A 1 195 ? -1.491 -3.102 21.230 1.00 60.69 195 PRO A O 1
ATOM 1545 N N . ARG A 1 196 ? 0.483 -2.477 20.361 1.00 68.25 196 ARG A N 1
ATOM 1546 C CA . ARG A 1 196 ? -0.045 -1.489 19.432 1.00 68.25 196 ARG A CA 1
ATOM 1547 C C . ARG A 1 196 ? -0.886 -2.259 18.420 1.00 68.25 196 ARG A C 1
ATOM 1549 O O . ARG A 1 196 ? -0.454 -3.275 17.888 1.00 68.25 196 ARG A O 1
ATOM 1556 N N . GLY A 1 197 ? -2.120 -1.816 18.217 1.00 75.56 197 GLY A N 1
ATOM 1557 C CA . GLY A 1 197 ? -3.085 -2.539 17.401 1.00 75.56 197 GLY A CA 1
ATOM 1558 C C . GLY A 1 197 ? -4.219 -3.090 18.249 1.00 75.56 197 GLY A C 1
ATOM 1559 O O . GLY A 1 197 ? -5.120 -2.338 18.596 1.00 75.56 197 GLY A O 1
ATOM 1560 N N . ILE A 1 198 ? -4.189 -4.381 18.588 1.00 87.94 198 ILE A N 1
ATOM 1561 C CA . ILE A 1 198 ? -5.356 -5.077 19.157 1.00 87.94 198 ILE A CA 1
ATOM 1562 C C . ILE A 1 198 ? -5.526 -4.947 20.683 1.00 87.94 198 ILE A C 1
ATOM 1564 O O . ILE A 1 198 ? -6.452 -5.522 21.242 1.00 87.94 198 ILE A O 1
ATOM 1568 N N . GLY A 1 199 ? -4.661 -4.217 21.394 1.00 86.31 199 GLY A N 1
ATOM 1569 C CA . GLY A 1 199 ? -4.750 -4.116 22.859 1.00 86.31 199 GLY A CA 1
ATOM 1570 C C . GLY A 1 199 ? -6.093 -3.575 23.379 1.00 86.31 199 GLY A C 1
ATOM 1571 O O . GLY A 1 199 ? -6.514 -3.939 24.474 1.00 86.31 199 GLY A O 1
ATOM 1572 N N . TYR A 1 200 ? -6.807 -2.770 22.581 1.00 86.56 200 TYR A N 1
ATOM 1573 C CA . TYR A 1 200 ? -8.095 -2.178 22.971 1.00 86.56 200 TYR A CA 1
ATOM 1574 C C . TYR A 1 200 ? -9.220 -3.204 23.189 1.00 86.56 200 TYR A C 1
ATOM 1576 O O . TYR A 1 200 ? -10.198 -2.880 23.862 1.00 86.56 200 TYR A O 1
ATOM 1584 N N . ILE A 1 201 ? -9.085 -4.433 22.670 1.00 90.38 201 ILE A N 1
ATOM 1585 C CA . ILE A 1 201 ? -10.099 -5.492 22.810 1.00 90.38 201 ILE A CA 1
ATOM 1586 C C . ILE A 1 201 ? -9.851 -6.444 23.987 1.00 90.38 201 ILE A C 1
ATOM 1588 O O . ILE A 1 201 ? -10.602 -7.407 24.140 1.00 90.38 201 ILE A O 1
ATOM 1592 N N . LYS A 1 202 ? -8.814 -6.211 24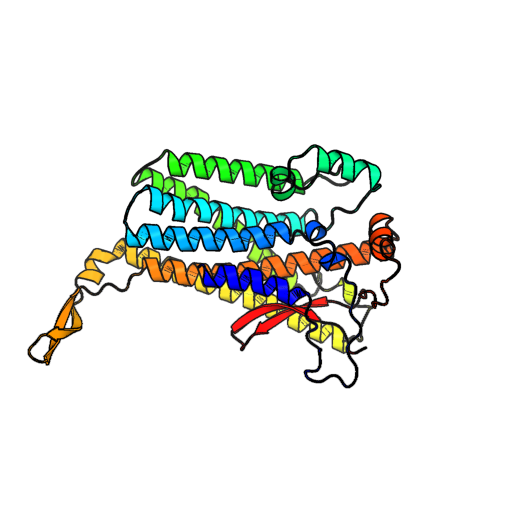.807 1.00 88.81 202 LYS A N 1
ATOM 1593 C CA . LYS A 1 202 ? -8.410 -7.125 25.891 1.00 88.81 202 LYS A CA 1
ATOM 1594 C C . LYS A 1 202 ? -9.565 -7.481 26.831 1.00 88.81 202 LYS A C 1
ATOM 1596 O O . LYS A 1 202 ? -9.758 -8.651 27.134 1.00 88.81 202 LYS A O 1
ATOM 1601 N N . ASP A 1 203 ? -10.366 -6.488 27.205 1.00 89.81 203 ASP A N 1
ATOM 1602 C CA . ASP A 1 203 ? -11.466 -6.657 28.162 1.00 89.81 203 ASP A CA 1
ATOM 1603 C C . ASP A 1 203 ? -12.813 -6.981 27.486 1.00 89.81 203 ASP A C 1
ATOM 1605 O O . ASP A 1 203 ? -13.847 -7.043 28.145 1.00 89.81 203 ASP A O 1
ATOM 1609 N N . CYS A 1 204 ? -12.826 -7.172 26.161 1.00 90.12 204 CYS A N 1
ATOM 1610 C CA . CYS A 1 204 ? -14.046 -7.463 25.397 1.00 90.12 204 CYS A CA 1
ATOM 1611 C C . CYS A 1 204 ? -14.324 -8.964 25.252 1.00 90.12 204 CYS A C 1
ATOM 1613 O O . CYS A 1 204 ? -15.452 -9.350 24.955 1.00 90.12 204 CYS A O 1
ATOM 1615 N N . HIS A 1 205 ? -13.302 -9.806 25.418 1.00 91.25 205 HIS A N 1
ATOM 1616 C CA . HIS A 1 205 ? -13.364 -11.239 25.130 1.00 91.25 205 HIS A CA 1
ATOM 1617 C C . HIS A 1 205 ? -12.729 -12.056 26.252 1.00 91.25 205 HIS A C 1
ATOM 1619 O O . HIS A 1 205 ? -11.995 -11.534 27.084 1.00 91.25 205 HIS A O 1
ATOM 1625 N N . SER A 1 206 ? -12.969 -13.370 26.252 1.00 93.50 206 SER A N 1
ATOM 1626 C CA . SER A 1 206 ? -12.236 -14.271 27.147 1.00 93.50 206 SER A CA 1
ATOM 1627 C C . SER A 1 206 ? -10.725 -14.226 26.874 1.00 93.50 206 SER A C 1
ATOM 1629 O O . SER A 1 206 ? -10.291 -14.068 25.730 1.00 93.50 206 SER A O 1
ATOM 1631 N N . GLU A 1 207 ? -9.922 -14.457 27.914 1.00 93.06 207 GLU A N 1
ATOM 1632 C CA . GLU A 1 207 ? -8.453 -14.465 27.840 1.00 93.06 207 GLU A CA 1
ATOM 1633 C C . GLU A 1 207 ? -7.920 -15.406 26.739 1.00 93.06 207 GLU A C 1
ATOM 1635 O O . GLU A 1 207 ? -6.935 -15.102 26.064 1.00 93.06 207 GLU A O 1
ATOM 1640 N N . ALA A 1 208 ? -8.594 -16.540 26.513 1.00 93.81 208 ALA A N 1
ATOM 1641 C CA . ALA A 1 208 ? -8.246 -17.494 25.460 1.00 93.81 208 ALA A CA 1
ATOM 1642 C C . ALA A 1 208 ? -8.457 -16.912 24.050 1.00 93.81 208 ALA A C 1
ATOM 1644 O O . ALA A 1 208 ? -7.584 -17.039 23.188 1.00 93.81 208 ALA A O 1
ATOM 1645 N N . VAL A 1 209 ? -9.588 -16.237 23.822 1.00 93.06 209 VAL A N 1
ATOM 1646 C CA . VAL A 1 209 ? -9.906 -15.591 22.538 1.00 93.06 209 VAL A CA 1
ATOM 1647 C C . VAL A 1 209 ? -8.947 -14.433 22.272 1.00 93.06 209 VAL A C 1
ATOM 1649 O O . VAL A 1 209 ? -8.385 -14.349 21.179 1.00 93.06 209 VAL A O 1
ATOM 1652 N N . TYR A 1 210 ? -8.690 -13.591 23.277 1.00 92.56 210 TYR A N 1
ATOM 1653 C CA . TYR A 1 210 ? -7.740 -12.485 23.157 1.00 92.56 210 TYR A CA 1
ATOM 1654 C C . TYR A 1 210 ? -6.330 -12.976 22.798 1.00 92.56 210 TYR A C 1
ATOM 1656 O O . TYR A 1 210 ? -5.735 -12.484 21.838 1.00 92.56 210 TYR A O 1
ATOM 1664 N N . LYS A 1 211 ? -5.808 -13.998 23.493 1.00 92.81 211 LYS A N 1
ATOM 1665 C CA . LYS A 1 211 ? -4.489 -14.582 23.187 1.00 92.81 211 LYS A CA 1
ATOM 1666 C C . LYS A 1 211 ? -4.414 -15.168 21.778 1.00 92.81 211 LYS A C 1
ATOM 1668 O O . LYS A 1 211 ? -3.411 -14.968 21.095 1.00 92.81 211 LYS A O 1
ATOM 1673 N N . SER A 1 212 ? -5.473 -15.838 21.322 1.00 93.75 212 SER A N 1
ATOM 1674 C CA . SER A 1 212 ? -5.561 -16.355 19.951 1.00 93.75 212 SER A CA 1
ATOM 1675 C C . SER A 1 212 ? -5.504 -15.228 18.912 1.00 93.75 212 SER A C 1
ATOM 1677 O O . SER A 1 212 ? -4.743 -15.302 17.944 1.00 93.75 212 SER A O 1
ATOM 1679 N N . LEU A 1 213 ? -6.262 -14.146 19.121 1.00 92.69 213 LEU A N 1
ATOM 1680 C CA . LEU A 1 213 ? -6.249 -12.975 18.238 1.00 92.69 213 LEU A CA 1
ATOM 1681 C C . LEU A 1 213 ? -4.896 -12.249 18.263 1.00 92.69 213 LEU A C 1
ATOM 1683 O O . LEU A 1 213 ? -4.413 -11.839 17.208 1.00 92.69 213 LEU A O 1
ATOM 1687 N N . LEU A 1 214 ? -4.243 -12.158 19.425 1.00 92.31 214 LEU A N 1
ATOM 1688 C CA . LEU A 1 214 ? -2.901 -11.584 19.571 1.00 92.31 214 LEU A CA 1
ATOM 1689 C C . LEU A 1 214 ? -1.850 -12.378 18.806 1.00 92.31 214 LEU A C 1
ATOM 1691 O O . LEU A 1 214 ? -1.093 -11.805 18.021 1.00 92.31 214 LEU A O 1
ATOM 1695 N N . GLN A 1 215 ? -1.851 -13.700 18.961 1.00 92.81 215 GLN A N 1
ATOM 1696 C CA . GLN A 1 215 ? -0.960 -14.579 18.213 1.00 92.81 215 GLN A CA 1
ATOM 1697 C C . GLN A 1 215 ? -1.198 -14.454 16.702 1.00 92.81 215 GLN A C 1
ATOM 1699 O O . GLN A 1 215 ? -0.246 -14.389 15.914 1.00 92.81 215 GLN A O 1
ATOM 1704 N N . ARG A 1 216 ? -2.467 -14.380 16.285 1.00 92.88 216 ARG A N 1
ATOM 1705 C CA . ARG A 1 216 ? -2.849 -14.190 14.885 1.00 92.88 216 ARG A CA 1
ATOM 1706 C C . ARG A 1 216 ? -2.364 -12.846 14.334 1.00 92.88 216 ARG A C 1
ATOM 1708 O O . ARG A 1 216 ? -1.810 -12.821 13.232 1.00 92.88 216 ARG A O 1
ATOM 1715 N N . HIS A 1 217 ? -2.537 -11.759 15.083 1.00 92.88 217 HIS A N 1
ATOM 1716 C CA . HIS A 1 217 ? -2.056 -10.418 14.743 1.00 92.88 217 HIS A CA 1
ATOM 1717 C C . HIS A 1 217 ? -0.533 -10.411 14.542 1.00 92.88 217 HIS A C 1
ATOM 1719 O O . HIS A 1 217 ? -0.054 -10.094 13.450 1.00 92.88 217 HIS A O 1
ATOM 1725 N N . GLN A 1 218 ? 0.217 -10.875 15.546 1.00 92.56 218 GLN A N 1
ATOM 1726 C CA . GLN A 1 218 ? 1.682 -10.955 15.521 1.00 92.56 218 GLN A CA 1
ATOM 1727 C C . GLN A 1 218 ? 2.198 -11.769 14.331 1.00 92.56 218 GLN A C 1
ATOM 1729 O O . GLN A 1 218 ? 3.112 -11.352 13.616 1.00 92.56 218 GLN A O 1
ATOM 1734 N N . THR A 1 219 ? 1.593 -12.935 14.090 1.00 93.62 219 THR A N 1
ATOM 1735 C CA . THR A 1 219 ? 1.980 -13.818 12.984 1.00 93.62 219 THR A CA 1
ATOM 1736 C C . THR A 1 219 ? 1.694 -13.169 11.633 1.00 93.62 219 THR A C 1
ATOM 1738 O O . THR A 1 219 ? 2.531 -13.229 10.731 1.00 93.62 219 THR A O 1
ATOM 1741 N N . SER A 1 220 ? 0.535 -12.524 11.487 1.00 94.44 220 SER A N 1
ATOM 1742 C CA . SER A 1 220 ? 0.117 -11.899 10.230 1.00 94.44 220 SER A CA 1
ATOM 1743 C C . SER A 1 220 ? 1.007 -10.719 9.861 1.00 94.44 220 SER A C 1
ATOM 1745 O O . SER A 1 220 ? 1.487 -10.662 8.730 1.00 94.44 220 SER A O 1
ATOM 1747 N N . VAL A 1 221 ? 1.296 -9.831 10.817 1.00 94.31 221 VAL A N 1
ATOM 1748 C CA . VAL A 1 221 ? 2.171 -8.672 10.602 1.00 94.31 221 VAL A CA 1
ATOM 1749 C C . VAL A 1 221 ? 3.584 -9.113 10.215 1.00 94.31 221 VAL A C 1
ATOM 1751 O O . VAL A 1 221 ? 4.096 -8.687 9.178 1.00 94.31 221 VAL A O 1
ATOM 1754 N N . LYS A 1 222 ? 4.185 -10.043 10.973 1.00 93.94 222 LYS A N 1
ATOM 1755 C CA . LYS A 1 222 ? 5.515 -10.591 10.652 1.00 93.94 222 LYS A CA 1
ATOM 1756 C C . LYS A 1 222 ? 5.541 -11.249 9.276 1.00 93.94 222 LYS A C 1
ATOM 1758 O O . LYS A 1 222 ? 6.494 -11.063 8.522 1.00 93.94 222 LYS A O 1
ATOM 1763 N N . LYS A 1 223 ? 4.505 -12.025 8.939 1.00 95.75 223 LYS A N 1
ATOM 1764 C CA . LYS A 1 223 ? 4.406 -12.722 7.651 1.00 95.75 223 LYS A CA 1
ATOM 1765 C C . LYS A 1 223 ? 4.270 -11.735 6.491 1.00 95.75 223 LYS A C 1
ATOM 1767 O O . LYS A 1 223 ? 4.957 -11.918 5.491 1.00 95.75 223 LYS A O 1
ATOM 1772 N N . LEU A 1 224 ? 3.440 -10.698 6.618 1.00 96.69 224 LEU A N 1
ATOM 1773 C CA . LEU A 1 224 ? 3.292 -9.644 5.608 1.00 96.69 224 LEU A CA 1
ATOM 1774 C C . LEU A 1 224 ? 4.604 -8.892 5.386 1.00 96.69 224 LEU A C 1
ATOM 1776 O O . LEU A 1 224 ? 5.085 -8.846 4.256 1.00 96.69 224 LEU A O 1
ATOM 1780 N N . HIS A 1 225 ? 5.213 -8.384 6.462 1.00 96.62 225 HIS A N 1
ATOM 1781 C CA . HIS A 1 225 ? 6.468 -7.638 6.392 1.00 96.62 225 HIS A CA 1
ATOM 1782 C C . HIS A 1 225 ? 7.597 -8.487 5.792 1.00 96.62 225 HIS A C 1
ATOM 1784 O O . HIS A 1 225 ? 8.231 -8.086 4.819 1.00 96.62 225 HIS A O 1
ATOM 1790 N N . LYS A 1 226 ? 7.800 -9.710 6.309 1.00 96.44 226 LYS A N 1
ATOM 1791 C CA . LYS A 1 226 ? 8.846 -10.621 5.824 1.00 96.44 226 LYS A CA 1
ATOM 1792 C C . LYS A 1 226 ? 8.658 -10.967 4.348 1.00 96.44 226 LYS A C 1
ATOM 1794 O O . LYS A 1 226 ? 9.629 -10.919 3.603 1.00 96.44 226 LYS A O 1
ATOM 1799 N N . ARG A 1 227 ? 7.442 -11.331 3.918 1.00 96.12 227 ARG A N 1
ATOM 1800 C CA . ARG A 1 227 ? 7.177 -11.657 2.505 1.00 96.12 227 ARG A CA 1
ATOM 1801 C C . ARG A 1 227 ? 7.393 -10.440 1.616 1.00 96.12 227 ARG A C 1
ATOM 1803 O O . ARG A 1 227 ? 8.094 -10.563 0.620 1.00 96.12 227 ARG A O 1
ATOM 1810 N N . GLY A 1 228 ? 6.845 -9.289 2.007 1.00 96.88 228 GLY A N 1
ATOM 1811 C CA . GLY A 1 228 ? 7.012 -8.031 1.286 1.00 96.88 228 GLY A CA 1
ATOM 1812 C C . GLY A 1 228 ? 8.483 -7.696 1.048 1.00 96.88 228 GLY A C 1
ATOM 1813 O O . GLY A 1 228 ? 8.900 -7.527 -0.095 1.00 96.88 228 GLY A O 1
ATOM 1814 N N . LEU A 1 229 ? 9.285 -7.710 2.117 1.00 96.62 229 LEU A N 1
ATOM 1815 C CA . LEU A 1 229 ? 10.715 -7.417 2.056 1.00 96.62 229 LEU A CA 1
ATOM 1816 C C . LEU A 1 229 ? 11.496 -8.435 1.212 1.00 96.62 229 LEU A C 1
ATOM 1818 O O . LEU A 1 229 ? 12.361 -8.045 0.434 1.00 96.62 229 LEU A O 1
ATOM 1822 N N . TRP A 1 230 ? 11.181 -9.730 1.322 1.00 97.25 230 TRP A N 1
ATOM 1823 C CA . TRP A 1 230 ? 11.826 -10.763 0.504 1.00 97.25 230 TRP A CA 1
ATOM 1824 C C . TRP A 1 230 ? 11.606 -10.537 -0.989 1.00 97.25 230 TRP A C 1
ATOM 1826 O O . TRP A 1 230 ? 12.569 -10.593 -1.751 1.00 97.25 230 TRP A O 1
ATOM 1836 N N . PHE A 1 231 ? 10.371 -10.237 -1.399 1.00 97.88 231 PHE A N 1
ATOM 1837 C CA . PHE A 1 231 ? 10.072 -9.933 -2.797 1.00 97.88 231 PHE A CA 1
ATOM 1838 C C . PHE A 1 231 ? 10.856 -8.720 -3.298 1.00 97.88 231 PHE A C 1
ATOM 1840 O O . PHE A 1 231 ? 11.419 -8.787 -4.386 1.00 97.88 231 PHE A O 1
ATOM 1847 N N . TYR A 1 232 ? 10.974 -7.666 -2.489 1.00 95.75 232 TYR A N 1
ATOM 1848 C CA . TYR A 1 232 ? 11.786 -6.496 -2.826 1.00 95.75 232 TYR A CA 1
ATOM 1849 C C . TYR A 1 232 ? 13.276 -6.814 -2.963 1.00 95.75 232 TYR A C 1
ATOM 1851 O O . TYR A 1 232 ? 13.882 -6.452 -3.966 1.00 95.75 232 TYR A O 1
ATOM 1859 N N . ILE A 1 233 ? 13.867 -7.539 -2.009 1.00 96.94 233 ILE A N 1
ATOM 1860 C CA . ILE A 1 233 ? 15.285 -7.933 -2.073 1.00 96.94 233 ILE A CA 1
ATOM 1861 C C . ILE A 1 233 ? 15.554 -8.767 -3.330 1.00 96.94 233 ILE A C 1
ATOM 1863 O O . ILE A 1 233 ? 16.518 -8.516 -4.051 1.00 96.94 233 ILE A O 1
ATOM 1867 N N . THR A 1 234 ? 14.689 -9.744 -3.617 1.00 97.62 234 THR A N 1
ATOM 1868 C CA . THR A 1 234 ? 14.807 -10.576 -4.821 1.00 97.62 234 THR A CA 1
ATOM 1869 C C . THR A 1 234 ? 14.646 -9.748 -6.093 1.00 97.62 234 THR A C 1
ATOM 1871 O O . THR A 1 234 ? 15.402 -9.944 -7.043 1.00 97.62 234 THR A O 1
ATOM 1874 N N . ALA A 1 235 ? 13.721 -8.788 -6.104 1.00 96.44 235 ALA A N 1
ATOM 1875 C CA . ALA A 1 235 ? 13.564 -7.871 -7.218 1.00 96.44 235 ALA A CA 1
ATOM 1876 C C . ALA A 1 235 ? 14.859 -7.076 -7.448 1.00 96.44 235 ALA A C 1
ATOM 1878 O O . ALA A 1 235 ? 15.374 -7.082 -8.565 1.00 96.44 235 ALA A O 1
ATOM 1879 N N . ILE A 1 236 ? 15.423 -6.453 -6.402 1.00 94.25 236 ILE A N 1
ATOM 1880 C CA . ILE A 1 236 ? 16.626 -5.608 -6.515 1.00 94.25 236 ILE A CA 1
ATOM 1881 C C . ILE A 1 236 ? 17.783 -6.436 -7.067 1.00 94.25 236 ILE A C 1
ATOM 1883 O O . ILE A 1 236 ? 18.511 -5.968 -7.941 1.00 94.25 236 ILE A O 1
ATOM 1887 N N . ALA A 1 237 ? 17.929 -7.680 -6.606 1.00 96.19 237 ALA A N 1
ATOM 1888 C CA . ALA A 1 237 ? 18.949 -8.593 -7.104 1.00 96.19 237 ALA A CA 1
ATOM 1889 C C . ALA A 1 237 ? 18.774 -8.903 -8.602 1.00 96.19 237 ALA A C 1
ATOM 1891 O O . ALA A 1 237 ? 19.751 -8.852 -9.353 1.00 96.19 237 ALA A O 1
ATOM 1892 N N . ILE A 1 238 ? 17.545 -9.175 -9.056 1.00 95.69 238 ILE A N 1
ATOM 1893 C CA . ILE A 1 238 ? 17.254 -9.438 -10.473 1.00 95.69 238 ILE A CA 1
ATOM 1894 C C . ILE A 1 238 ? 17.516 -8.198 -11.325 1.00 95.69 238 ILE A C 1
ATOM 1896 O O . ILE A 1 238 ? 18.230 -8.291 -12.317 1.00 95.69 238 ILE A O 1
ATOM 1900 N N . TRP A 1 239 ? 16.998 -7.037 -10.927 1.00 93.75 239 TRP A N 1
ATOM 1901 C CA . TRP A 1 239 ? 17.199 -5.785 -11.655 1.00 93.75 239 TRP A CA 1
ATOM 1902 C C . TRP A 1 239 ? 18.678 -5.388 -11.733 1.00 93.75 239 TRP A C 1
ATOM 1904 O O . TRP A 1 239 ? 19.175 -5.032 -12.798 1.00 93.75 239 TRP A O 1
ATOM 1914 N N . SER A 1 240 ? 19.415 -5.527 -10.627 1.00 93.62 240 SER A N 1
ATOM 1915 C CA . SER A 1 240 ? 20.860 -5.268 -10.599 1.00 93.62 240 SER A CA 1
ATOM 1916 C C . SER A 1 240 ? 21.616 -6.214 -11.529 1.00 93.62 240 SER A C 1
ATOM 1918 O O . SER A 1 240 ? 22.570 -5.802 -12.190 1.00 93.62 240 SER A O 1
ATOM 1920 N N . THR A 1 241 ? 21.185 -7.476 -11.600 1.00 93.44 241 THR A N 1
ATOM 1921 C CA . THR A 1 241 ? 21.762 -8.465 -12.514 1.00 93.44 241 THR A CA 1
ATOM 1922 C C . THR A 1 241 ? 21.484 -8.092 -13.970 1.00 93.44 241 THR A C 1
ATOM 1924 O O . THR A 1 241 ? 22.401 -8.093 -14.787 1.00 93.44 241 THR A O 1
ATOM 1927 N N . ASP A 1 242 ? 20.243 -7.707 -14.273 1.00 91.06 242 ASP A N 1
ATOM 1928 C CA . ASP A 1 242 ? 19.802 -7.260 -15.596 1.00 91.06 242 ASP A CA 1
ATOM 1929 C C . ASP A 1 242 ? 20.612 -6.045 -16.072 1.00 91.06 242 ASP A C 1
ATOM 1931 O O . ASP A 1 242 ? 21.136 -6.046 -17.179 1.00 91.06 242 ASP A O 1
ATOM 1935 N N . LEU A 1 243 ? 20.826 -5.047 -15.209 1.00 88.81 243 LEU A N 1
ATOM 1936 C CA . LEU A 1 243 ? 21.593 -3.849 -15.561 1.00 88.81 243 LEU A CA 1
ATOM 1937 C C . LEU A 1 243 ? 23.085 -4.107 -15.791 1.00 88.81 243 LEU A C 1
ATOM 1939 O O . LEU A 1 243 ? 23.665 -3.558 -16.726 1.00 88.81 243 LEU A O 1
ATOM 1943 N N . ASN A 1 244 ? 23.724 -4.901 -14.930 1.00 93.19 244 ASN A N 1
ATOM 1944 C CA . ASN A 1 244 ? 25.187 -5.009 -14.916 1.00 93.19 244 ASN A CA 1
ATOM 1945 C C . ASN A 1 244 ? 25.721 -6.193 -15.733 1.00 93.19 244 ASN A C 1
ATOM 1947 O O . ASN A 1 244 ? 26.879 -6.174 -16.145 1.00 93.19 244 ASN A O 1
ATOM 1951 N N . PHE A 1 245 ? 24.897 -7.215 -15.983 1.00 92.06 245 PHE A N 1
ATOM 1952 C CA . PHE A 1 245 ? 25.322 -8.454 -16.640 1.00 92.06 245 PHE A CA 1
ATOM 1953 C C . PHE A 1 245 ? 24.554 -8.768 -17.933 1.00 92.06 245 PHE A C 1
ATOM 1955 O O . PHE A 1 245 ? 24.727 -9.856 -18.480 1.00 92.06 245 PHE A O 1
ATOM 1962 N N . CYS A 1 246 ? 23.765 -7.830 -18.477 1.00 89.25 246 CYS A N 1
ATOM 1963 C CA . CYS A 1 246 ? 23.026 -8.016 -19.737 1.00 89.25 246 CYS A CA 1
ATOM 1964 C C . CYS A 1 246 ? 23.915 -8.510 -20.892 1.00 89.25 246 CYS A C 1
ATOM 1966 O O . CYS A 1 246 ? 23.538 -9.433 -21.617 1.00 89.25 246 CYS A O 1
ATOM 1968 N N . SER A 1 247 ? 25.126 -7.962 -21.041 1.00 88.88 247 SER A N 1
ATOM 1969 C CA . SER A 1 247 ? 26.062 -8.371 -22.099 1.00 88.88 247 SER A CA 1
ATOM 1970 C C . SER A 1 247 ? 26.516 -9.826 -21.971 1.00 88.88 247 SER A C 1
ATOM 1972 O O . SER A 1 247 ? 26.725 -10.475 -22.989 1.00 88.88 247 SER A O 1
ATOM 1974 N N . TYR A 1 248 ? 26.638 -10.351 -20.749 1.00 90.62 248 TYR A N 1
ATOM 1975 C CA . TYR A 1 248 ? 26.994 -11.748 -20.497 1.00 90.62 248 TYR A CA 1
ATOM 1976 C C . TYR A 1 248 ? 25.784 -12.674 -20.654 1.00 90.62 248 TYR A C 1
ATOM 1978 O O . TYR A 1 248 ? 25.888 -13.731 -21.266 1.00 90.62 248 TYR A O 1
ATOM 1986 N N . ILE A 1 249 ? 24.622 -12.265 -20.137 1.00 87.50 249 ILE A N 1
ATOM 1987 C CA . ILE A 1 249 ? 23.387 -13.062 -20.165 1.00 87.50 249 ILE A CA 1
ATOM 1988 C C . ILE A 1 249 ? 22.876 -13.230 -21.600 1.00 87.50 249 ILE A C 1
ATOM 1990 O O . ILE A 1 249 ? 22.528 -14.339 -21.998 1.00 87.50 249 ILE A O 1
ATOM 1994 N N . SER A 1 250 ? 22.904 -12.160 -22.398 1.00 86.56 250 SER A N 1
ATOM 1995 C CA . SER A 1 250 ? 22.465 -12.188 -23.800 1.00 86.56 250 SER A CA 1
ATOM 1996 C C . SER A 1 250 ? 23.339 -13.060 -24.704 1.00 86.56 250 SER A C 1
ATOM 1998 O O . SER A 1 250 ? 22.881 -13.481 -25.760 1.00 86.56 250 SER A O 1
ATOM 2000 N N . GLN A 1 251 ? 24.570 -13.390 -24.302 1.00 88.38 251 GLN A N 1
ATOM 2001 C CA . GLN A 1 251 ? 25.441 -14.294 -25.061 1.00 88.38 251 GLN A CA 1
ATOM 2002 C C . GLN A 1 251 ? 25.125 -15.776 -24.829 1.00 88.38 251 GLN A C 1
ATOM 2004 O O . GLN A 1 251 ? 25.641 -16.624 -25.555 1.00 88.38 251 GLN A O 1
ATOM 2009 N N . ILE A 1 252 ? 24.289 -16.111 -23.842 1.00 88.44 252 ILE A N 1
ATOM 2010 C CA . ILE A 1 252 ? 23.912 -17.497 -23.569 1.00 88.44 252 ILE A CA 1
ATOM 2011 C C . ILE A 1 252 ? 22.966 -17.968 -24.688 1.00 88.44 252 ILE A C 1
ATOM 2013 O O . ILE A 1 252 ? 21.890 -17.384 -24.851 1.00 88.44 252 ILE A O 1
ATOM 2017 N N . PRO A 1 253 ? 23.325 -19.008 -25.466 1.00 88.44 253 PRO A N 1
ATOM 2018 C CA . PRO A 1 253 ? 22.449 -19.534 -26.504 1.00 88.44 253 PRO A CA 1
ATOM 2019 C C . PRO A 1 253 ? 21.246 -20.238 -25.868 1.00 88.44 253 PRO A C 1
ATOM 2021 O O . PRO A 1 253 ? 21.406 -21.126 -25.030 1.00 88.44 253 PRO A O 1
ATOM 2024 N N . PHE A 1 254 ? 20.037 -19.864 -26.287 1.00 87.50 254 PHE A N 1
ATOM 2025 C CA . PHE A 1 254 ? 18.787 -20.452 -25.814 1.00 87.50 254 PHE A CA 1
ATOM 2026 C C . PHE A 1 254 ? 18.002 -21.074 -26.980 1.00 87.50 254 PHE A C 1
ATOM 2028 O O . PHE A 1 254 ? 17.675 -20.362 -27.937 1.00 87.50 254 PHE A O 1
ATOM 2035 N N . PRO A 1 255 ? 17.701 -22.386 -26.935 1.00 89.50 255 PRO A N 1
ATOM 2036 C CA . PRO A 1 255 ? 16.912 -23.041 -27.969 1.00 89.50 255 PRO A CA 1
ATOM 2037 C C . PRO A 1 255 ? 15.427 -22.690 -27.812 1.00 89.50 255 PRO A C 1
ATOM 2039 O O . PRO A 1 255 ? 14.864 -22.824 -26.726 1.00 89.50 255 PRO A O 1
ATOM 2042 N N . TYR A 1 256 ? 14.771 -22.290 -28.899 1.00 85.19 256 TYR A N 1
ATOM 2043 C CA . TYR A 1 256 ? 13.326 -22.073 -28.936 1.00 85.19 256 TYR A CA 1
ATOM 2044 C C . TYR A 1 256 ? 12.694 -22.770 -30.150 1.00 85.19 256 TYR A C 1
ATOM 2046 O O . TYR A 1 256 ? 13.319 -22.861 -31.211 1.00 85.19 256 TYR A O 1
ATOM 2054 N N . PRO A 1 257 ? 11.461 -23.288 -30.004 1.00 89.56 257 PRO A N 1
ATOM 2055 C CA . PRO A 1 257 ? 10.734 -23.876 -31.118 1.00 89.56 257 PRO A CA 1
ATOM 2056 C C . PRO A 1 257 ? 10.312 -22.783 -32.107 1.00 89.56 257 PRO A C 1
ATOM 2058 O O . PRO A 1 257 ? 9.637 -21.824 -31.730 1.00 89.56 257 PRO A O 1
ATOM 2061 N N . SER A 1 258 ? 10.683 -22.947 -33.374 1.00 86.31 258 SER A N 1
ATOM 2062 C CA . SER A 1 258 ? 10.256 -22.102 -34.486 1.00 86.31 258 SER A CA 1
ATOM 2063 C C . SER A 1 258 ? 9.371 -22.908 -35.433 1.00 86.31 258 SER A C 1
ATOM 2065 O O . SER A 1 258 ? 9.712 -24.026 -35.825 1.00 86.31 258 SER A O 1
ATOM 2067 N N . PHE A 1 259 ? 8.219 -22.344 -35.790 1.00 88.81 259 PHE A N 1
ATOM 2068 C CA . PHE A 1 259 ? 7.331 -22.930 -36.788 1.00 88.81 259 PHE A CA 1
ATOM 2069 C C . PHE A 1 259 ? 7.738 -22.429 -38.167 1.00 88.81 259 PHE A C 1
ATOM 2071 O O . PHE A 1 259 ? 7.536 -21.260 -38.497 1.00 88.81 259 PHE A O 1
ATOM 2078 N N . THR A 1 260 ? 8.296 -23.325 -38.975 1.00 85.38 260 THR A N 1
ATOM 2079 C CA . THR A 1 260 ? 8.583 -23.068 -40.385 1.00 85.38 260 THR A CA 1
ATOM 2080 C C . THR A 1 260 ? 7.554 -23.798 -41.257 1.00 85.38 260 THR A C 1
ATOM 2082 O O . THR A 1 260 ? 6.893 -24.733 -40.796 1.00 85.38 260 THR A O 1
ATOM 2085 N N . PRO A 1 261 ? 7.399 -23.425 -42.541 1.00 87.06 261 PRO A N 1
ATOM 2086 C CA . PRO A 1 261 ? 6.540 -24.158 -43.477 1.00 87.06 261 PRO A CA 1
ATOM 2087 C C . PRO A 1 261 ? 6.892 -25.651 -43.631 1.00 87.06 261 PRO A C 1
ATOM 2089 O O . PRO A 1 261 ? 6.081 -26.413 -44.151 1.00 87.06 261 PRO A O 1
ATOM 2092 N N . HIS A 1 262 ? 8.083 -26.071 -43.192 1.00 87.44 262 HIS A N 1
ATOM 2093 C CA . HIS A 1 262 ? 8.573 -27.449 -43.265 1.00 87.44 262 HIS A CA 1
ATOM 2094 C C . HIS A 1 262 ? 8.430 -28.234 -41.949 1.00 87.44 262 HIS A C 1
ATOM 2096 O O . HIS A 1 262 ? 8.712 -29.431 -41.934 1.00 87.44 262 HIS A O 1
ATOM 2102 N N . GLY A 1 263 ? 7.957 -27.606 -40.865 1.00 90.12 263 GLY A N 1
ATOM 2103 C CA . GLY A 1 263 ? 7.705 -28.266 -39.585 1.00 90.12 263 GLY A CA 1
ATOM 2104 C C . GLY A 1 263 ? 8.174 -27.463 -38.372 1.00 90.12 263 GLY A C 1
ATOM 2105 O O . GLY A 1 263 ? 8.325 -26.243 -38.415 1.00 90.12 263 GLY A O 1
ATOM 2106 N N . LEU A 1 264 ? 8.363 -28.171 -37.258 1.00 90.81 264 LEU A N 1
ATOM 2107 C CA . LEU A 1 264 ? 8.917 -27.624 -36.022 1.00 90.81 264 LEU A CA 1
ATOM 2108 C C . LEU A 1 264 ? 10.445 -27.736 -36.067 1.00 90.81 264 LEU A C 1
ATOM 2110 O O . LEU A 1 264 ? 10.977 -28.846 -36.041 1.00 90.81 264 LEU A O 1
ATOM 2114 N N . GLU A 1 265 ? 11.143 -26.605 -36.095 1.00 90.88 265 GLU A N 1
ATOM 2115 C CA . GLU A 1 265 ? 12.606 -26.550 -36.049 1.00 90.88 265 GLU A CA 1
ATOM 2116 C C . GLU A 1 265 ? 13.086 -25.867 -34.766 1.00 90.88 265 GLU A C 1
ATOM 2118 O O . GLU A 1 265 ? 12.421 -24.988 -34.216 1.00 90.88 265 GLU A O 1
ATOM 2123 N N . TRP A 1 266 ? 14.257 -26.269 -34.275 1.00 87.69 266 TRP A N 1
ATOM 2124 C CA . TRP A 1 266 ? 14.894 -25.626 -33.128 1.00 87.69 266 TRP A CA 1
ATOM 2125 C C . TRP A 1 266 ? 15.804 -24.504 -33.615 1.00 87.69 266 TRP A C 1
ATOM 2127 O O . TRP A 1 266 ? 16.815 -24.756 -34.268 1.00 87.69 266 TRP A O 1
ATOM 2137 N N . ALA A 1 267 ? 15.451 -23.268 -33.278 1.00 84.06 267 ALA A N 1
ATOM 2138 C CA . ALA A 1 267 ? 16.280 -22.100 -33.527 1.00 84.06 267 ALA A CA 1
ATOM 2139 C C . ALA A 1 267 ? 17.015 -21.698 -32.242 1.00 84.06 267 ALA A C 1
ATOM 2141 O O . ALA A 1 267 ? 16.507 -21.877 -31.136 1.00 84.06 267 ALA A O 1
ATOM 2142 N N . TYR A 1 268 ? 18.215 -21.140 -32.384 1.00 84.00 268 TYR A N 1
ATOM 2143 C CA . TYR A 1 268 ? 18.976 -20.592 -31.264 1.00 84.00 268 TYR A CA 1
ATOM 2144 C C . TYR A 1 268 ? 18.847 -19.071 -31.270 1.00 84.00 268 TYR A C 1
ATOM 2146 O O . TYR A 1 268 ? 19.172 -18.420 -32.261 1.00 84.00 268 TYR A O 1
ATOM 2154 N N . ALA A 1 269 ? 18.355 -18.510 -30.169 1.00 81.75 269 ALA A N 1
ATOM 2155 C CA . ALA A 1 269 ? 18.343 -17.072 -29.918 1.00 81.75 269 ALA A CA 1
ATOM 2156 C C . ALA A 1 269 ? 19.228 -16.739 -28.719 1.00 81.75 269 ALA A C 1
ATOM 2158 O O . ALA A 1 269 ? 19.709 -17.616 -27.999 1.00 81.75 269 ALA A O 1
ATOM 2159 N N . THR A 1 270 ? 19.428 -15.445 -28.507 1.00 82.31 270 THR A N 1
ATOM 2160 C CA . THR A 1 270 ? 20.021 -14.916 -27.287 1.00 82.31 270 THR A CA 1
ATOM 2161 C C . THR A 1 270 ? 19.060 -15.109 -26.116 1.00 82.31 270 THR A C 1
ATOM 2163 O O . THR A 1 270 ? 17.861 -14.833 -26.215 1.00 82.31 270 THR A O 1
ATOM 2166 N N . PHE A 1 271 ? 19.571 -15.599 -24.988 1.00 84.62 271 PHE A N 1
ATOM 2167 C CA . PHE A 1 271 ? 18.783 -15.705 -23.770 1.00 84.62 271 PHE A CA 1
ATOM 2168 C C . PHE A 1 271 ? 18.446 -14.304 -23.242 1.00 84.62 271 PHE A C 1
ATOM 2170 O O . PHE A 1 271 ? 19.329 -13.534 -22.870 1.00 84.62 271 PHE A O 1
ATOM 2177 N N . ASN A 1 272 ? 17.157 -13.971 -23.195 1.00 84.31 272 ASN A N 1
ATOM 2178 C CA . ASN A 1 272 ? 16.668 -12.741 -22.585 1.00 84.31 272 ASN A CA 1
ATOM 2179 C C . ASN A 1 272 ? 15.605 -13.085 -21.532 1.00 84.31 272 ASN A C 1
ATOM 2181 O O . ASN A 1 272 ? 14.440 -13.286 -21.887 1.00 84.31 272 ASN A O 1
ATOM 2185 N N . PRO A 1 273 ? 15.977 -13.152 -20.242 1.00 85.56 273 PRO A N 1
ATOM 2186 C CA . PRO A 1 273 ? 15.036 -13.473 -19.178 1.00 85.56 273 PRO A CA 1
ATOM 2187 C C . PRO A 1 273 ? 14.068 -12.327 -18.863 1.00 85.56 273 PRO A C 1
ATOM 2189 O O . PRO A 1 273 ? 13.188 -12.526 -18.031 1.00 85.56 273 PRO A O 1
ATOM 2192 N N . GLN A 1 274 ? 14.209 -11.153 -19.496 1.00 87.75 274 GLN A N 1
ATOM 2193 C CA . GLN A 1 274 ? 13.422 -9.949 -19.217 1.00 87.75 274 GLN A CA 1
ATOM 2194 C C . GLN A 1 274 ? 13.515 -9.551 -17.735 1.00 87.75 274 GLN A C 1
ATOM 2196 O O . GLN A 1 274 ? 12.497 -9.415 -17.052 1.00 87.75 274 GLN A O 1
ATOM 2201 N N . GLY A 1 275 ? 14.736 -9.398 -17.202 1.00 90.00 275 GLY A N 1
ATOM 2202 C CA . GLY A 1 275 ? 14.964 -9.146 -15.774 1.00 90.00 275 GLY A CA 1
ATOM 2203 C C . GLY A 1 275 ? 14.205 -7.920 -15.256 1.00 90.00 275 GLY A C 1
ATOM 2204 O O . GLY A 1 275 ? 13.597 -7.973 -14.187 1.00 90.00 275 GLY A O 1
ATOM 2205 N N . HIS A 1 276 ? 14.122 -6.858 -16.057 1.00 89.81 276 HIS A N 1
ATOM 2206 C CA . HIS A 1 276 ? 13.304 -5.686 -15.748 1.00 89.81 276 HIS A CA 1
ATOM 2207 C C . HIS A 1 276 ? 11.790 -5.978 -15.626 1.00 89.81 276 HIS A C 1
ATOM 2209 O O . HIS A 1 276 ? 11.106 -5.395 -14.785 1.00 89.81 276 HIS A O 1
ATOM 2215 N N . ALA A 1 277 ? 11.239 -6.916 -16.403 1.00 88.81 277 ALA A N 1
ATOM 2216 C CA . ALA A 1 277 ? 9.836 -7.317 -16.257 1.00 88.81 277 ALA A CA 1
ATOM 2217 C C . ALA A 1 277 ? 9.609 -8.104 -14.952 1.00 88.81 277 ALA A C 1
ATOM 2219 O O . ALA A 1 277 ? 8.613 -7.897 -14.251 1.00 88.81 277 ALA A O 1
ATOM 2220 N N . TRP A 1 278 ? 10.558 -8.971 -14.583 1.00 91.88 278 TRP A N 1
ATOM 2221 C CA . TRP A 1 278 ? 10.535 -9.679 -13.299 1.00 91.88 278 TRP A CA 1
ATOM 2222 C C . TRP A 1 278 ? 10.666 -8.732 -12.110 1.00 91.88 278 TRP A C 1
ATOM 2224 O O . TRP A 1 278 ? 9.990 -8.937 -11.102 1.00 91.88 278 TRP A O 1
ATOM 2234 N N . TRP A 1 279 ? 11.472 -7.676 -12.234 1.00 93.75 279 TRP A N 1
ATOM 2235 C CA . TRP A 1 279 ? 11.534 -6.588 -11.260 1.00 93.75 279 TRP A CA 1
ATOM 2236 C C . TRP A 1 279 ? 10.145 -6.006 -10.988 1.00 93.75 279 TRP A C 1
ATOM 2238 O O . TRP A 1 279 ? 9.677 -6.065 -9.851 1.00 93.75 279 TRP A O 1
ATOM 2248 N N . HIS A 1 280 ? 9.439 -5.553 -12.029 1.00 92.06 280 HIS A N 1
ATOM 2249 C CA . HIS A 1 280 ? 8.089 -4.987 -11.899 1.00 92.06 280 HIS A CA 1
ATOM 2250 C C . HIS A 1 280 ? 7.095 -5.958 -11.256 1.00 92.06 280 HIS A C 1
ATOM 2252 O O . HIS A 1 280 ? 6.269 -5.560 -10.424 1.00 92.06 280 HIS A O 1
ATOM 2258 N N . LEU A 1 281 ? 7.169 -7.246 -11.606 1.00 92.50 281 LEU A N 1
ATOM 2259 C CA . LEU A 1 281 ? 6.333 -8.280 -10.999 1.00 92.50 281 LEU A CA 1
ATOM 2260 C C . LEU A 1 281 ? 6.621 -8.437 -9.500 1.00 92.50 281 LEU A C 1
ATOM 2262 O O . LEU A 1 281 ? 5.695 -8.389 -8.688 1.00 92.50 281 LEU A O 1
ATOM 2266 N N . LEU A 1 282 ? 7.887 -8.622 -9.128 1.00 96.19 282 LEU A N 1
ATOM 2267 C CA . LEU A 1 282 ? 8.289 -8.889 -7.749 1.00 96.19 282 LEU A CA 1
ATOM 2268 C C . LEU A 1 282 ? 8.083 -7.663 -6.856 1.00 96.19 282 LEU A C 1
ATOM 2270 O O . LEU A 1 282 ? 7.525 -7.807 -5.769 1.00 96.19 282 LEU A O 1
ATOM 2274 N N . VAL A 1 283 ? 8.417 -6.461 -7.334 1.00 94.75 283 VAL A N 1
ATOM 2275 C CA . VAL A 1 283 ? 8.099 -5.203 -6.643 1.00 94.75 283 VAL A CA 1
ATOM 2276 C C . VAL A 1 283 ? 6.597 -5.062 -6.449 1.00 94.75 283 VAL A C 1
ATOM 2278 O O . VAL A 1 283 ? 6.168 -4.728 -5.351 1.00 94.75 283 VAL A O 1
ATOM 2281 N N . SER A 1 284 ? 5.766 -5.396 -7.444 1.00 94.00 284 SER A N 1
ATOM 2282 C CA . SER A 1 284 ? 4.305 -5.351 -7.271 1.00 94.00 284 SER A CA 1
ATOM 2283 C C . SER A 1 284 ? 3.813 -6.290 -6.170 1.00 94.00 284 SER A C 1
ATOM 2285 O O . SER A 1 284 ? 2.935 -5.917 -5.393 1.00 94.00 284 SER A O 1
ATOM 2287 N N . ILE A 1 285 ? 4.364 -7.507 -6.088 1.00 95.44 285 ILE A N 1
ATOM 2288 C CA . ILE A 1 285 ? 4.003 -8.464 -5.034 1.00 95.44 285 ILE A CA 1
ATOM 2289 C C . ILE A 1 285 ? 4.474 -7.948 -3.670 1.00 95.44 285 ILE A C 1
ATOM 2291 O O . ILE A 1 285 ? 3.717 -8.008 -2.696 1.00 95.44 285 ILE A O 1
ATOM 2295 N N . GLY A 1 286 ? 5.704 -7.435 -3.596 1.00 96.31 286 GLY A N 1
ATOM 2296 C CA . GLY A 1 286 ? 6.280 -6.857 -2.386 1.00 96.31 286 GLY A CA 1
ATOM 2297 C C . GLY A 1 286 ? 5.459 -5.675 -1.877 1.00 96.31 286 GLY A C 1
ATOM 2298 O O . GLY A 1 286 ? 5.002 -5.676 -0.731 1.00 96.31 286 GLY A O 1
ATOM 2299 N N . PHE A 1 287 ? 5.187 -4.722 -2.769 1.00 95.12 287 PHE A N 1
ATOM 2300 C CA . PHE A 1 287 ? 4.360 -3.549 -2.521 1.00 95.12 287 PHE A CA 1
ATOM 2301 C C . PHE A 1 287 ? 2.941 -3.932 -2.109 1.00 95.12 287 PHE A C 1
ATOM 2303 O O . PHE A 1 287 ? 2.401 -3.333 -1.191 1.00 95.12 287 PHE A O 1
ATOM 2310 N N . TYR A 1 288 ? 2.341 -4.968 -2.704 1.00 95.12 288 TYR A N 1
ATOM 2311 C CA . TYR A 1 288 ? 1.024 -5.444 -2.282 1.00 95.12 288 TYR A CA 1
ATOM 2312 C C . TYR A 1 288 ? 1.017 -5.915 -0.819 1.00 95.12 288 TYR A C 1
ATOM 2314 O O . TYR A 1 288 ? 0.149 -5.520 -0.043 1.00 95.12 288 TYR A O 1
ATOM 2322 N N . HIS A 1 289 ? 2.009 -6.710 -0.404 1.00 96.19 289 HIS A N 1
ATOM 2323 C CA . HIS A 1 289 ? 2.091 -7.214 0.972 1.00 96.19 289 HIS A CA 1
ATOM 2324 C C . HIS A 1 289 ? 2.330 -6.093 1.994 1.00 96.19 289 HIS A C 1
ATOM 2326 O O . HIS A 1 289 ? 1.672 -6.061 3.036 1.00 96.19 289 HIS A O 1
ATOM 2332 N N . LEU A 1 290 ? 3.245 -5.165 1.701 1.00 95.88 290 LEU A N 1
ATOM 2333 C CA . LEU A 1 290 ? 3.511 -4.003 2.558 1.00 95.88 290 LEU A CA 1
ATOM 2334 C C . LEU A 1 290 ? 2.337 -3.004 2.543 1.00 95.88 290 LEU A C 1
ATOM 2336 O O . LEU A 1 290 ? 1.945 -2.481 3.584 1.00 95.88 290 LEU A O 1
ATOM 2340 N N . GLY A 1 291 ? 1.694 -2.848 1.387 1.00 94.00 291 GLY A N 1
ATOM 2341 C CA . GLY A 1 291 ? 0.414 -2.180 1.145 1.00 94.00 291 GLY A CA 1
ATOM 2342 C C . GLY A 1 291 ? -0.683 -2.611 2.108 1.00 94.00 291 GLY A C 1
ATOM 2343 O O . GLY A 1 291 ? -1.272 -1.795 2.825 1.00 94.00 291 GLY A O 1
ATOM 2344 N N . VAL A 1 292 ? -0.929 -3.920 2.149 1.00 94.25 292 VAL A N 1
ATOM 2345 C CA . VAL A 1 292 ? -1.913 -4.537 3.042 1.00 94.25 292 VAL A CA 1
ATOM 2346 C C . VAL A 1 292 ? -1.502 -4.388 4.508 1.00 94.25 292 VAL A C 1
ATOM 2348 O O . VAL A 1 292 ? -2.368 -4.133 5.338 1.00 94.25 292 VAL A O 1
ATOM 2351 N N . LEU A 1 293 ? -0.208 -4.468 4.839 1.00 94.62 293 LEU A N 1
ATOM 2352 C CA . LEU A 1 293 ? 0.278 -4.226 6.202 1.00 94.62 293 LEU A CA 1
ATOM 2353 C C . LEU A 1 293 ? -0.047 -2.808 6.693 1.00 94.62 293 LEU A C 1
ATOM 2355 O O . LEU A 1 293 ? -0.594 -2.659 7.782 1.00 94.62 293 LEU A O 1
ATOM 2359 N N . VAL A 1 294 ? 0.241 -1.776 5.897 1.00 92.31 294 VAL A N 1
ATOM 2360 C CA . VAL A 1 294 ? -0.078 -0.383 6.263 1.00 92.31 294 VAL A CA 1
ATOM 2361 C C . VAL A 1 294 ? -1.587 -0.159 6.338 1.00 92.31 294 VAL A C 1
ATOM 2363 O O . VAL A 1 294 ? -2.065 0.514 7.247 1.00 92.31 294 VAL A O 1
ATOM 2366 N N . THR A 1 295 ? -2.350 -0.755 5.418 1.00 90.88 295 THR A N 1
ATOM 2367 C CA . THR A 1 295 ? -3.821 -0.722 5.457 1.00 90.88 295 THR A CA 1
ATOM 2368 C C . THR A 1 295 ? -4.332 -1.319 6.766 1.00 90.88 295 THR A C 1
ATOM 2370 O O . THR A 1 295 ? -5.132 -0.699 7.460 1.00 90.88 295 THR A O 1
ATOM 2373 N N . TYR A 1 296 ? -3.828 -2.497 7.132 1.00 91.88 296 TYR A N 1
ATOM 2374 C CA . TYR A 1 296 ? -4.192 -3.207 8.350 1.00 91.88 296 TYR A CA 1
ATOM 2375 C C . TYR A 1 296 ? -3.866 -2.409 9.620 1.00 91.88 296 TYR A C 1
ATOM 2377 O O . TYR A 1 296 ? -4.733 -2.252 10.480 1.00 91.88 296 TYR A O 1
ATOM 2385 N N . ASP A 1 297 ? -2.653 -1.859 9.711 1.00 90.00 297 ASP A N 1
ATOM 2386 C CA . ASP A 1 297 ? -2.228 -1.005 10.826 1.00 90.00 297 ASP A CA 1
ATOM 2387 C C . ASP A 1 297 ? -3.113 0.244 10.949 1.00 90.00 297 ASP A C 1
ATOM 2389 O O . ASP A 1 297 ? -3.597 0.567 12.035 1.00 90.00 297 ASP A O 1
ATOM 2393 N N . ARG A 1 298 ? -3.434 0.891 9.819 1.00 86.75 298 ARG A N 1
ATOM 2394 C CA . ARG A 1 298 ? -4.329 2.055 9.800 1.00 86.75 298 ARG A CA 1
ATOM 2395 C C . ARG A 1 298 ? -5.736 1.708 10.277 1.00 86.75 298 ARG A C 1
ATOM 2397 O O . ARG A 1 298 ? -6.312 2.494 11.029 1.00 86.75 298 ARG A O 1
ATOM 2404 N N . MET A 1 299 ? -6.285 0.563 9.865 1.00 87.12 299 MET A N 1
ATOM 2405 C CA . MET A 1 299 ? -7.589 0.114 10.361 1.00 87.12 299 MET A CA 1
ATOM 2406 C C . MET A 1 299 ? -7.534 -0.059 11.878 1.00 87.12 299 MET A C 1
ATOM 2408 O O . MET A 1 299 ? -8.332 0.540 12.590 1.00 87.12 299 MET A O 1
ATOM 2412 N N . LEU A 1 300 ? -6.553 -0.804 12.393 1.00 88.44 300 LEU A N 1
ATOM 2413 C CA . LEU A 1 300 ? -6.410 -1.030 13.831 1.00 88.44 300 LEU A CA 1
ATOM 2414 C C . LEU A 1 300 ? -6.288 0.271 14.632 1.00 88.44 300 LEU A C 1
ATOM 2416 O O . LEU A 1 300 ? -6.946 0.411 15.661 1.00 88.44 300 LEU A O 1
ATOM 2420 N N . ALA A 1 301 ? -5.483 1.222 14.154 1.00 85.00 301 ALA A N 1
ATOM 2421 C CA . ALA A 1 301 ? -5.352 2.536 14.772 1.00 85.00 301 ALA A CA 1
ATOM 2422 C C . ALA A 1 301 ? -6.695 3.286 14.798 1.00 85.00 301 ALA A C 1
ATOM 2424 O O . ALA A 1 301 ? -7.077 3.819 15.838 1.00 85.00 301 ALA A O 1
ATOM 2425 N N . GLY A 1 302 ? -7.442 3.253 13.689 1.00 83.56 302 GLY A N 1
ATOM 2426 C CA . GLY A 1 302 ? -8.774 3.844 13.583 1.00 83.56 302 GLY A CA 1
ATOM 2427 C C . GLY A 1 302 ? -9.771 3.270 14.592 1.00 83.56 302 GLY A C 1
ATOM 2428 O O . GLY A 1 302 ? -10.361 4.026 15.361 1.00 83.56 302 GLY A O 1
ATOM 2429 N N . TYR A 1 303 ? -9.921 1.940 14.640 1.00 86.94 303 TYR A N 1
ATOM 2430 C CA . TYR A 1 303 ? -10.836 1.273 15.582 1.00 86.94 303 TYR A CA 1
ATOM 2431 C C . TYR A 1 303 ? -10.440 1.518 17.037 1.00 86.94 303 TYR A C 1
ATOM 2433 O O . TYR A 1 303 ? -11.298 1.830 17.861 1.00 86.94 303 TYR A O 1
ATOM 2441 N N . ARG A 1 304 ? -9.143 1.435 17.355 1.00 86.56 304 ARG A N 1
ATOM 2442 C CA . ARG A 1 304 ? -8.639 1.730 18.698 1.00 86.56 304 ARG A CA 1
ATOM 2443 C C . ARG A 1 304 ? -9.029 3.140 19.134 1.00 86.56 304 ARG A C 1
ATOM 2445 O O . ARG A 1 304 ? -9.612 3.303 20.202 1.00 86.56 304 ARG A O 1
ATOM 2452 N N . THR A 1 305 ? -8.699 4.152 18.332 1.00 82.56 305 THR A N 1
ATOM 2453 C CA . THR A 1 305 ? -8.941 5.545 18.720 1.00 82.56 305 THR A CA 1
ATOM 2454 C C . THR A 1 305 ? -10.427 5.865 18.789 1.00 82.56 305 THR A C 1
ATOM 2456 O O . THR A 1 305 ? -10.843 6.537 19.729 1.00 82.56 305 THR A O 1
ATOM 2459 N N . PHE A 1 306 ? -11.232 5.335 17.865 1.00 85.12 306 PHE A N 1
ATOM 2460 C CA . PHE A 1 306 ? -12.684 5.475 17.916 1.00 85.12 306 PHE A CA 1
ATOM 2461 C C . PHE A 1 306 ? -13.254 4.947 19.236 1.00 85.12 306 PHE A C 1
ATOM 2463 O O . PHE A 1 306 ? -13.911 5.684 19.966 1.00 85.12 306 PHE A O 1
ATOM 2470 N N . TRP A 1 307 ? -12.964 3.692 19.587 1.00 86.31 307 TRP A N 1
ATOM 2471 C CA . TRP A 1 307 ? -13.543 3.078 20.780 1.00 86.31 307 TRP A CA 1
ATOM 2472 C C . TRP A 1 307 ? -13.008 3.667 22.088 1.00 86.31 307 TRP A C 1
ATOM 2474 O O . TRP A 1 307 ? -13.781 3.831 23.029 1.00 86.31 307 TRP A O 1
ATOM 2484 N N . GLU A 1 308 ? -11.730 4.050 22.152 1.00 84.50 308 GLU A N 1
ATOM 2485 C CA . GLU A 1 308 ? -11.208 4.819 23.291 1.00 84.50 308 GLU A CA 1
ATOM 2486 C C . GLU A 1 308 ? -11.934 6.170 23.441 1.00 84.50 308 GLU A C 1
ATOM 2488 O O . GLU A 1 308 ? -12.240 6.590 24.558 1.00 84.50 308 GLU A O 1
ATOM 2493 N N . GLY A 1 309 ? -12.240 6.850 22.331 1.00 82.50 309 GLY A N 1
ATOM 2494 C CA . GLY A 1 309 ? -12.994 8.104 22.338 1.00 82.50 309 GLY A CA 1
ATOM 2495 C C . GLY A 1 309 ? -14.455 7.923 22.769 1.00 82.50 309 GLY A C 1
ATOM 2496 O O . GLY A 1 309 ? -14.980 8.745 23.523 1.00 82.50 309 GLY A O 1
ATOM 2497 N N . VAL A 1 310 ? -15.096 6.811 22.386 1.00 84.94 310 VAL A N 1
ATOM 2498 C CA . VAL A 1 310 ? -16.428 6.422 22.889 1.00 84.94 310 VAL A CA 1
ATOM 2499 C C . VAL A 1 310 ? -16.405 6.247 24.411 1.00 84.94 310 VAL A C 1
ATOM 2501 O O . VAL A 1 310 ? -17.270 6.784 25.102 1.00 84.94 310 VAL A O 1
ATOM 2504 N N . GLU A 1 311 ? -15.396 5.563 24.958 1.00 86.50 311 GLU A N 1
ATOM 2505 C CA . GLU A 1 311 ? -15.244 5.370 26.409 1.00 86.50 311 GLU A CA 1
ATOM 2506 C C . GLU A 1 311 ? -15.018 6.685 27.158 1.00 86.50 311 GLU A C 1
ATOM 2508 O O . GLU A 1 311 ? -15.569 6.897 28.241 1.00 86.50 311 GLU A O 1
ATOM 2513 N N . ARG A 1 312 ? -14.266 7.609 26.551 1.00 85.31 312 ARG A N 1
ATOM 2514 C CA . ARG A 1 312 ? -14.065 8.975 27.058 1.00 85.31 312 ARG A CA 1
ATOM 2515 C C . ARG A 1 312 ? -15.271 9.892 26.848 1.00 85.31 312 ARG A C 1
ATOM 2517 O O . ARG A 1 312 ? -15.235 11.034 27.303 1.00 85.31 312 ARG A O 1
ATOM 2524 N N . LYS A 1 313 ? -16.338 9.406 26.205 1.00 84.81 313 LYS A N 1
ATOM 2525 C CA . LYS A 1 313 ? -17.548 10.169 25.863 1.00 84.81 313 LYS A CA 1
ATOM 2526 C C . LYS A 1 313 ? -17.248 11.402 25.007 1.00 84.81 313 LYS A C 1
ATOM 2528 O O . LYS A 1 313 ? -17.854 12.458 25.187 1.00 84.81 313 LYS A O 1
ATOM 2533 N N . GLU A 1 314 ? -16.301 11.280 24.081 1.00 81.75 314 GLU A N 1
ATOM 2534 C CA . GLU A 1 314 ? -15.966 12.361 23.159 1.00 81.75 314 GLU A CA 1
ATOM 2535 C C . GLU A 1 314 ? -17.158 12.651 22.226 1.00 81.75 314 GLU A C 1
ATOM 2537 O O . GLU A 1 314 ? -17.650 11.723 21.574 1.00 81.75 314 GLU A O 1
ATOM 2542 N N . PRO A 1 315 ? -17.624 13.914 22.118 1.00 76.81 315 PRO A N 1
ATOM 2543 C CA . PRO A 1 315 ? -18.841 14.251 21.379 1.00 76.81 315 PRO A CA 1
ATOM 2544 C C . PRO A 1 315 ? -18.857 13.737 19.938 1.00 76.81 315 PRO A C 1
ATOM 2546 O O . PRO A 1 315 ? -19.859 13.169 19.529 1.00 76.81 315 PRO A O 1
ATOM 2549 N N . GLY A 1 316 ? -17.744 13.850 19.203 1.00 77.75 316 GLY A N 1
ATOM 2550 C CA . GLY A 1 316 ? -17.664 13.358 17.825 1.00 77.75 316 GLY A CA 1
ATOM 2551 C C . GLY A 1 316 ? -17.788 11.833 17.701 1.00 77.75 316 GLY A C 1
ATOM 2552 O O . GLY A 1 316 ? -18.400 11.348 16.757 1.00 77.75 316 GLY A O 1
ATOM 2553 N N . CYS A 1 317 ? -17.246 11.058 18.649 1.00 80.06 317 CYS A N 1
ATOM 2554 C CA . CYS A 1 317 ? -17.378 9.594 18.633 1.00 80.06 317 CYS A CA 1
ATOM 2555 C C . CYS A 1 317 ? -18.827 9.176 18.912 1.00 80.06 317 CYS A C 1
ATOM 2557 O O . CYS A 1 317 ? -19.353 8.259 18.286 1.00 80.06 317 CYS A O 1
ATOM 2559 N N . LEU A 1 318 ? -19.466 9.854 19.870 1.00 82.12 318 LEU A N 1
ATOM 2560 C CA . LEU A 1 318 ? -20.857 9.604 20.241 1.00 82.12 318 LEU A CA 1
ATOM 2561 C C . LEU A 1 318 ? -21.834 10.060 19.152 1.00 82.12 318 LEU A C 1
ATOM 2563 O O . LEU A 1 318 ? -22.845 9.401 18.937 1.00 82.12 318 LEU A O 1
ATOM 2567 N N . GLU A 1 319 ? -21.520 11.153 18.456 1.00 81.19 319 GLU A N 1
ATOM 2568 C CA . GLU A 1 319 ? -22.259 11.633 17.288 1.00 81.19 319 GLU A CA 1
ATOM 2569 C C . GLU A 1 319 ? -22.215 10.588 16.170 1.00 81.19 319 GLU A C 1
ATOM 2571 O O . GLU A 1 319 ? -23.271 10.196 15.708 1.00 81.19 319 GLU A O 1
ATOM 2576 N N . LEU A 1 320 ? -21.067 9.980 15.853 1.00 78.19 320 LEU A N 1
ATOM 2577 C CA . LEU A 1 320 ? -20.998 8.880 14.872 1.00 78.19 320 LEU A CA 1
ATOM 2578 C C . LEU A 1 320 ? -21.784 7.615 15.267 1.00 78.19 320 LEU A C 1
ATOM 2580 O O . LEU A 1 320 ? -22.207 6.848 14.398 1.00 78.19 320 LEU A O 1
ATOM 2584 N N . LEU A 1 321 ? -21.970 7.378 16.571 1.00 78.88 321 LEU A N 1
ATOM 2585 C CA . LEU A 1 321 ? -22.842 6.316 17.085 1.00 78.88 321 LEU A CA 1
ATOM 2586 C C . LEU A 1 321 ? -24.333 6.704 17.058 1.00 78.88 321 LEU A C 1
ATOM 2588 O O . LEU A 1 321 ? -25.180 5.821 17.187 1.00 78.88 321 LEU A O 1
ATOM 2592 N N . GLY A 1 322 ? -24.651 7.998 16.939 1.00 68.31 322 GLY A N 1
ATOM 2593 C CA . GLY A 1 322 ? -26.003 8.554 17.040 1.00 68.31 322 GLY A CA 1
ATOM 2594 C C . GLY A 1 322 ? -26.550 9.253 15.785 1.00 68.31 322 GLY A C 1
ATOM 2595 O O . GLY A 1 322 ? -27.764 9.443 15.714 1.00 68.31 322 GLY A O 1
ATOM 2596 N N . GLU A 1 323 ? -25.706 9.626 14.813 1.00 57.88 323 GLU A N 1
ATOM 2597 C CA . GLU A 1 323 ? -26.043 10.364 13.578 1.00 57.88 323 GLU A CA 1
ATOM 2598 C C . GLU A 1 323 ? -26.979 9.563 12.666 1.00 57.88 323 GLU A C 1
ATOM 2600 O O . GLU A 1 323 ? -27.784 10.140 11.941 1.00 57.88 323 GLU A O 1
ATOM 2605 N N . GLU A 1 324 ? -26.997 8.241 12.814 1.00 49.66 324 GLU A N 1
ATOM 2606 C CA . GLU A 1 324 ? -28.097 7.396 12.375 1.00 49.66 324 GLU A CA 1
ATOM 2607 C C . GLU A 1 324 ? -28.726 6.758 13.613 1.00 49.66 324 GLU A C 1
ATOM 2609 O O . GLU A 1 324 ? -28.116 5.890 14.236 1.00 49.66 324 GLU A O 1
ATOM 2614 N N . ARG A 1 325 ? -29.977 7.094 13.962 1.00 50.19 325 ARG A N 1
ATOM 2615 C CA . ARG A 1 325 ? -30.822 6.175 14.747 1.00 50.19 325 ARG A CA 1
ATOM 2616 C C . ARG A 1 325 ? -31.047 4.923 13.899 1.00 50.19 325 ARG A C 1
ATOM 2618 O O . ARG A 1 325 ? -32.073 4.796 13.248 1.00 50.19 325 ARG A O 1
ATOM 2625 N N . VAL A 1 326 ? -30.025 4.075 1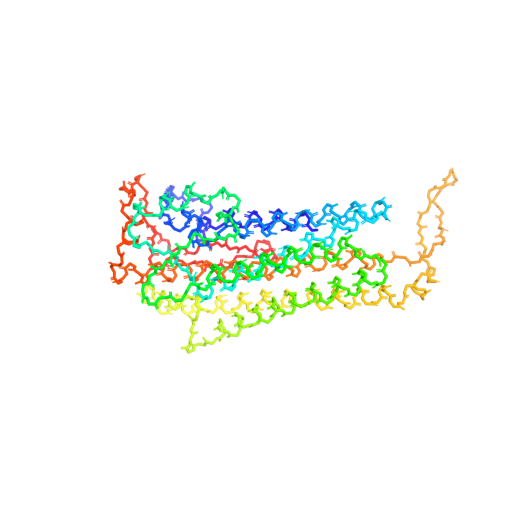3.880 1.00 59.97 326 VAL A N 1
ATOM 2626 C CA . VAL A 1 326 ? -29.960 2.669 13.535 1.00 59.97 326 VAL A CA 1
ATOM 2627 C C . VAL A 1 326 ? -31.087 2.251 12.592 1.00 59.97 326 VAL A C 1
ATOM 2629 O O . VAL A 1 326 ? -32.181 1.945 13.058 1.00 59.97 326 VAL A O 1
ATOM 2632 N N . MET A 1 327 ? -30.810 2.235 11.282 1.00 57.47 327 MET A N 1
ATOM 2633 C CA . MET A 1 327 ? -31.680 1.782 10.173 1.00 57.47 327 MET A CA 1
ATOM 2634 C C . MET A 1 327 ? -32.137 0.303 10.303 1.00 57.47 327 MET A C 1
ATOM 2636 O O . MET A 1 327 ? -32.022 -0.482 9.371 1.00 57.47 327 MET A O 1
ATOM 2640 N N . GLY A 1 328 ? -32.558 -0.148 11.486 1.00 64.75 328 GLY A N 1
ATOM 2641 C CA . GLY A 1 328 ? -32.770 -1.554 11.837 1.00 64.75 328 GLY A CA 1
ATOM 2642 C C . GLY A 1 328 ? -31.489 -2.397 11.960 1.00 64.75 328 GLY A C 1
ATOM 2643 O O . GLY A 1 328 ? -31.587 -3.586 12.252 1.00 64.75 328 GLY A O 1
ATOM 2644 N N . ARG A 1 329 ? -30.301 -1.809 11.749 1.00 73.69 329 ARG A N 1
ATOM 2645 C CA . ARG A 1 329 ? -28.993 -2.498 11.713 1.00 73.69 329 ARG A CA 1
ATOM 2646 C C . ARG A 1 329 ? -28.406 -2.722 13.111 1.00 73.69 329 ARG A C 1
ATOM 2648 O O . ARG A 1 329 ? -28.725 -2.013 14.046 1.00 73.69 329 ARG A O 1
ATOM 2655 N N . ALA A 1 330 ? -27.529 -3.693 13.320 1.00 74.38 330 ALA A N 1
ATOM 2656 C CA . ALA A 1 330 ? -26.858 -3.819 14.618 1.00 74.38 330 ALA A CA 1
ATOM 2657 C C . ALA A 1 330 ? -25.586 -2.958 14.628 1.00 74.38 330 ALA A C 1
ATOM 2659 O O . ALA A 1 330 ? -24.762 -3.096 13.734 1.00 74.38 330 ALA A O 1
ATOM 2660 N N . VAL A 1 331 ? -25.372 -2.095 15.624 1.00 80.00 331 VAL A N 1
ATOM 2661 C CA . VAL A 1 331 ? -24.121 -1.312 15.698 1.00 80.00 331 VAL A CA 1
ATOM 2662 C C . VAL A 1 331 ? -22.928 -2.250 15.956 1.00 80.00 331 VAL A C 1
ATOM 2664 O O . VAL A 1 331 ? -23.049 -3.267 16.657 1.00 80.00 331 VAL A O 1
ATOM 2667 N N . GLY A 1 332 ? -21.781 -1.947 15.345 1.00 79.81 332 GLY A N 1
ATOM 2668 C CA . GLY A 1 332 ? -20.501 -2.586 15.649 1.00 79.81 332 GLY A CA 1
ATOM 2669 C C . GLY A 1 332 ? -20.159 -2.488 17.139 1.00 79.81 332 GLY A C 1
ATOM 2670 O O . GLY A 1 332 ? -20.653 -1.616 17.850 1.00 79.81 332 GLY A O 1
ATOM 2671 N N . GLN A 1 333 ? -19.338 -3.404 17.640 1.00 85.06 333 GLN A N 1
ATOM 2672 C CA . GLN A 1 333 ? -18.946 -3.442 19.053 1.00 85.06 333 GLN A CA 1
ATOM 2673 C C . GLN A 1 333 ? -17.455 -3.161 19.218 1.00 85.06 333 GLN A C 1
ATOM 2675 O O . GLN A 1 333 ? -16.666 -3.443 18.320 1.00 85.06 333 GLN A O 1
ATOM 2680 N N . LYS A 1 334 ? -17.049 -2.698 20.410 1.00 85.44 334 LYS A N 1
ATOM 2681 C CA . LYS A 1 334 ? -15.628 -2.551 20.773 1.00 85.44 334 LYS A CA 1
ATOM 2682 C C . LYS A 1 334 ? -14.828 -3.835 20.532 1.00 85.44 334 LYS A C 1
ATOM 2684 O O . LYS A 1 334 ? -13.660 -3.760 20.186 1.00 85.44 334 LYS A O 1
ATOM 2689 N N . GLY A 1 335 ? -15.460 -5.000 20.682 1.00 86.12 335 GLY A N 1
ATOM 2690 C CA . GLY A 1 335 ? -14.840 -6.301 20.443 1.00 86.12 335 GLY A CA 1
ATOM 2691 C C . GLY A 1 335 ? -14.655 -6.693 18.970 1.00 86.12 335 GLY A C 1
ATOM 2692 O O . GLY A 1 335 ? -14.000 -7.708 18.726 1.00 86.12 335 GLY A O 1
ATOM 2693 N N . ASP A 1 336 ? -15.210 -5.947 18.010 1.00 89.44 336 ASP A N 1
ATOM 2694 C CA . ASP A 1 336 ? -15.010 -6.196 16.579 1.00 89.44 336 ASP A CA 1
ATOM 2695 C C . ASP A 1 336 ? -13.596 -5.747 16.185 1.00 89.44 336 ASP A C 1
ATOM 2697 O O . ASP A 1 336 ? -13.204 -4.614 16.458 1.00 89.44 336 ASP A O 1
ATOM 2701 N N . VAL A 1 337 ? -12.819 -6.626 15.544 1.00 91.00 337 VAL A N 1
ATOM 2702 C CA . VAL A 1 337 ? -11.392 -6.374 15.298 1.00 91.00 337 VAL A CA 1
ATOM 2703 C C . VAL A 1 337 ? -11.006 -6.638 13.842 1.00 91.00 337 VAL A C 1
ATOM 2705 O O . VAL A 1 337 ? -11.320 -7.704 13.305 1.00 91.00 337 VAL A O 1
ATOM 2708 N N . PRO A 1 338 ? -10.278 -5.715 13.188 1.00 92.12 338 PRO A N 1
ATOM 2709 C CA . PRO A 1 338 ? -9.640 -6.001 11.913 1.00 92.12 338 PRO A CA 1
ATOM 2710 C C . PRO A 1 338 ? -8.677 -7.186 12.034 1.00 92.12 338 PRO A C 1
ATOM 2712 O O . PRO A 1 338 ? -7.866 -7.267 12.964 1.00 92.12 338 PRO A O 1
ATOM 2715 N N . VAL A 1 339 ? -8.693 -8.081 11.050 1.00 93.69 339 VAL A N 1
ATOM 2716 C CA . VAL A 1 339 ? -7.760 -9.207 10.927 1.00 93.69 339 VAL A CA 1
ATOM 2717 C C . VAL A 1 339 ? -7.287 -9.370 9.488 1.00 93.69 339 VAL A C 1
ATOM 2719 O O . VAL A 1 339 ? -7.951 -8.956 8.542 1.00 93.69 339 VAL A O 1
ATOM 2722 N N . VAL A 1 340 ? -6.129 -10.006 9.320 1.00 94.00 340 VAL A N 1
ATOM 2723 C CA . VAL A 1 340 ? -5.619 -10.395 8.001 1.00 94.00 340 VAL A CA 1
ATOM 2724 C C . VAL A 1 340 ? -6.098 -11.805 7.677 1.00 94.00 340 VAL A C 1
ATOM 2726 O O . VAL A 1 340 ? -5.777 -12.753 8.400 1.00 94.00 340 VAL A O 1
ATOM 2729 N N . GLU A 1 341 ? -6.841 -11.941 6.587 1.00 93.75 341 GLU A N 1
ATOM 2730 C CA . GLU A 1 341 ? -7.251 -13.205 5.975 1.00 93.75 341 GLU A CA 1
ATOM 2731 C C . GLU A 1 341 ? -6.351 -13.550 4.789 1.00 93.75 341 GLU A C 1
ATOM 2733 O O . GLU A 1 341 ? -5.860 -12.664 4.095 1.00 93.75 341 GLU A O 1
ATOM 2738 N N . TRP A 1 342 ? -6.128 -14.842 4.545 1.00 92.12 342 TRP A N 1
ATOM 2739 C CA . TRP A 1 342 ? -5.299 -15.316 3.431 1.00 92.12 342 TRP A CA 1
ATOM 2740 C C . TRP A 1 342 ? -6.171 -16.058 2.423 1.00 92.12 342 TRP A C 1
ATOM 2742 O O . TRP A 1 342 ? -6.330 -17.277 2.503 1.00 92.12 342 TRP A O 1
ATOM 2752 N N . VAL A 1 343 ? -6.713 -15.329 1.447 1.00 88.56 343 VAL A N 1
ATOM 2753 C CA . VAL A 1 343 ? -7.538 -15.906 0.380 1.00 88.56 343 VAL A CA 1
ATOM 2754 C C . VAL A 1 343 ? -6.680 -16.876 -0.437 1.00 88.56 343 VAL A C 1
ATOM 2756 O O . VAL A 1 343 ? -5.562 -16.554 -0.857 1.00 88.56 343 VAL A O 1
ATOM 2759 N N . TYR A 1 344 ? -7.173 -18.108 -0.579 1.00 87.62 344 TYR A N 1
ATOM 2760 C CA . TYR A 1 344 ? -6.452 -19.247 -1.160 1.00 87.62 344 TYR A CA 1
ATOM 2761 C C . TYR A 1 344 ? -5.087 -19.554 -0.506 1.00 87.62 344 TYR A C 1
ATOM 2763 O O . TYR A 1 344 ? -4.273 -20.256 -1.091 1.00 87.62 344 TYR A O 1
ATOM 2771 N N . GLY A 1 345 ? -4.805 -19.038 0.698 1.00 86.44 345 GLY A N 1
ATOM 2772 C CA . GLY A 1 345 ? -3.538 -19.233 1.420 1.00 86.44 345 GLY A CA 1
ATOM 2773 C C . GLY A 1 345 ? -2.392 -18.286 1.026 1.00 86.44 345 GLY A C 1
ATOM 2774 O O . GLY A 1 345 ? -1.365 -18.245 1.716 1.00 86.44 345 GLY A O 1
ATOM 2775 N N . TRP A 1 346 ? -2.560 -17.479 -0.029 1.00 85.69 346 TRP A N 1
ATOM 2776 C CA . TRP A 1 346 ? -1.478 -16.658 -0.596 1.00 85.69 346 TRP A CA 1
ATOM 2777 C C . TRP A 1 346 ? -1.808 -15.174 -0.708 1.00 85.69 346 TRP A C 1
ATOM 2779 O O . TRP A 1 346 ? -0.882 -14.372 -0.617 1.00 85.69 346 TRP A O 1
ATOM 2789 N N . VAL A 1 347 ? -3.083 -14.805 -0.864 1.00 91.06 347 VAL A N 1
ATOM 2790 C CA . VAL A 1 347 ? -3.502 -13.416 -1.092 1.00 91.06 347 VAL A CA 1
ATOM 2791 C C . VAL A 1 347 ? -3.989 -12.805 0.224 1.00 91.06 347 VAL A C 1
ATOM 2793 O O . VAL A 1 347 ? -5.087 -13.143 0.672 1.00 91.06 347 VAL A O 1
ATOM 2796 N N . PRO A 1 348 ? -3.189 -11.951 0.886 1.00 94.81 348 PRO A N 1
ATOM 2797 C CA . PRO A 1 348 ? -3.624 -11.299 2.109 1.00 94.81 348 PRO A CA 1
ATOM 2798 C C . PRO A 1 348 ? -4.683 -10.227 1.835 1.00 94.81 348 PRO A C 1
ATOM 2800 O O . PRO A 1 348 ? -4.477 -9.335 1.017 1.00 94.81 348 PRO A O 1
ATOM 2803 N N . VAL A 1 349 ? -5.782 -10.270 2.577 1.00 93.38 349 VAL A N 1
ATOM 2804 C CA . VAL A 1 349 ? -6.826 -9.239 2.590 1.00 93.38 349 VAL A CA 1
ATOM 2805 C C . VAL A 1 349 ? -7.130 -8.843 4.030 1.00 93.38 349 VAL A C 1
ATOM 2807 O O . VAL A 1 349 ? -6.898 -9.623 4.954 1.00 93.38 349 VAL A O 1
ATOM 2810 N N . VAL A 1 350 ? -7.633 -7.628 4.235 1.00 91.81 350 VAL A N 1
ATOM 2811 C CA . VAL A 1 350 ? -8.105 -7.198 5.555 1.00 91.81 350 VAL A CA 1
ATOM 2812 C C . VAL A 1 350 ? -9.603 -7.466 5.629 1.00 91.81 350 VAL A C 1
ATOM 2814 O O . VAL A 1 350 ? -10.345 -7.083 4.731 1.00 91.81 350 VAL A O 1
ATOM 2817 N N . ALA A 1 351 ? -10.027 -8.138 6.689 1.00 91.44 351 ALA A N 1
ATOM 2818 C CA . ALA A 1 351 ? -11.418 -8.465 6.971 1.00 91.44 351 ALA A CA 1
ATOM 2819 C C . ALA A 1 351 ? -11.737 -8.132 8.431 1.00 91.44 351 ALA A C 1
ATOM 2821 O O . ALA A 1 351 ? -10.836 -7.842 9.224 1.00 91.44 351 ALA A O 1
ATOM 2822 N N . MET A 1 352 ? -13.011 -8.197 8.803 1.00 90.56 352 MET A N 1
ATOM 2823 C CA . MET A 1 352 ? -13.433 -7.998 10.186 1.00 90.56 352 MET A CA 1
ATOM 2824 C C . MET A 1 352 ? -13.667 -9.338 10.864 1.00 90.56 352 MET A C 1
ATOM 2826 O O . MET A 1 352 ? -14.413 -10.183 10.379 1.00 90.56 352 MET A O 1
ATOM 2830 N N . TRP A 1 353 ? -13.051 -9.539 12.021 1.00 91.94 353 TRP A N 1
ATOM 2831 C CA . TRP A 1 353 ? -13.421 -10.622 12.917 1.00 91.94 353 TRP A CA 1
ATOM 2832 C C . TRP A 1 353 ? -14.492 -10.105 13.872 1.00 91.94 353 TRP A C 1
ATOM 2834 O O . TRP A 1 353 ? -14.271 -9.127 14.590 1.00 91.94 353 TRP A O 1
ATOM 2844 N N . ARG A 1 354 ? -15.655 -10.758 13.864 1.00 88.00 354 ARG A N 1
ATOM 2845 C CA . ARG A 1 354 ? -16.753 -10.480 14.793 1.00 88.00 354 ARG A CA 1
ATOM 2846 C C . ARG A 1 354 ? -17.197 -11.792 15.440 1.00 88.00 354 ARG A C 1
ATOM 2848 O O . ARG A 1 354 ? -17.342 -12.780 14.712 1.00 88.00 354 ARG A O 1
ATOM 2855 N N . PRO A 1 355 ? -17.396 -11.855 16.766 1.00 81.50 355 PRO A N 1
ATOM 2856 C CA . PRO A 1 355 ? -17.883 -13.070 17.416 1.00 81.50 355 PRO A CA 1
ATOM 2857 C C . PRO A 1 355 ? -19.251 -13.477 16.840 1.00 81.50 355 PRO A C 1
ATOM 2859 O O . PRO A 1 355 ? -20.005 -12.623 16.369 1.00 81.50 355 PRO A O 1
ATOM 2862 N N . HIS A 1 356 ? -19.569 -14.777 16.857 1.00 70.81 356 HIS A N 1
ATOM 2863 C CA . HIS A 1 356 ? -20.911 -15.241 16.492 1.00 70.81 356 HIS A CA 1
ATOM 2864 C C . HIS A 1 356 ? -21.940 -14.587 17.419 1.00 70.81 356 HIS A C 1
ATOM 2866 O O . HIS A 1 356 ? -21.800 -14.675 18.640 1.00 70.81 356 HIS A O 1
ATOM 2872 N N . ARG A 1 357 ? -22.915 -13.901 16.818 1.00 61.53 357 ARG A N 1
ATOM 2873 C CA . ARG A 1 357 ? -24.015 -13.232 17.517 1.00 61.53 357 ARG A CA 1
ATOM 2874 C C . ARG A 1 357 ? -25.234 -14.136 17.604 1.00 61.53 357 ARG A C 1
ATOM 2876 O O . ARG A 1 357 ? -25.479 -14.879 16.626 1.00 61.53 357 ARG A O 1
#

Foldseek 3Di:
DLVLLVLQVVLLVQALDAPPDDPDDPDPDFFADELCNVVVVFLLVLLLNVLSVLLNQLVVLVVQCVVPVDLVSVLSNLLSLLVSLLSLLLSLVCLVQPLGPFDPDPVVQVVQCVVQPPVCCSQAPGDDDDPPRDPVRRVSSVVSVVLSVVLSVLLVVDDDPSSVVSSCVSSVVSVVSLLVSLVVLLVQLQDPVRNQFPPLQCVVDPVVVSVVQSVQSNVLSCVLSVLLVVLQVVLVVLVVCCVPCVVVQQPDWDWDWDQDPVGTDTDTGGDDPVSVVSSSVSNSLSCSSSSQSSSQSSVRSNLSVLVVCVVVVPVRSVCSVVVDPPPSGHYDDNNWHWGWDQVVNPSTHIYIHDPDD